Protein AF-A0A2D7VV93-F1 (afdb_monomer)

Secondary structure (DSSP, 8-state):
---SHHHHHHHHHHHHHHS-GGG-EETTEESHHHHHHHHHHHHHHHHH-TT-----PPP-PPPPTTHHHHHHHHHHHHHHHHHHHHHTPPP-SEEEE-BGGGEEEETTEEEETTHHHHHHHTT-GGGEEEEEB----GGG--SSSEEEE-HHHHHHHHHHHHHT---PPPP--HHHHHHHHHHHHSTTTTTTGGGS-HHHHHHHIIIIIHHHHHHHHHHHHHH--SEEEES---SHHHHHHHHHHHHTT-EEEEE-SS---TT-TTTS---S--TT--TTS-SEEE-SSHHHHHHH-

Foldseek 3Di:
DQADLVSLLVVLVCLPVVFVQCVCDDPNARPNLLLSQVSSVLLCCVRPVVDDPDDPDPDDDDDDPVVVVVVVVVLVVLLVVLVVLLVPAAAAQEEEEDEQVQWDDDPNAIDRPPVVVVCVVVVRLQRYAYEYADPDDPVNDDDRHHYDHCPSSLVSQLVVQVVVQDPDDFDDDPSVVVSLVVLCPDPSRVVPSVCDPSNNVRCCCRSPLVSLLVSLLSSCVSRVYLEYEYADQSDSSSLSNQLNCVVVVRQYEYEYPAADDLSNVSQFDPPDADPSGRSSDGPYYHHPDVVSVVGND

Sequence (297 aa):
MIKNREEIKTFILTLESEFPVNDWQLDGFYFWPIIRIRLFFYLIRQVEYKDNISKISPNKESSNNWMDFLIKLKKIISFLYTPIWFARLPKKENLFIAQDAHRVNFKGKRYNRFFDTFIETYGLENKSMYFEMTGVPKHEKERGHLLYDYEKPLKAYLKRARMKSNVGSGFKNKTYRNFLAYLESLPQTKKFAPKYTEKRLSDWYYKTVIPKTDFFTKVLKRIKPKQITILCYYSENIMMLIAAANKLVIKTVEMQHGPQSPLHLCYASWKHLPVDGYQVLPRVYWCWDEQSTQTIR

Structure (mmCIF, N/CA/C/O backbone):
data_AF-A0A2D7VV93-F1
#
_entry.id   AF-A0A2D7VV93-F1
#
loop_
_atom_site.group_PDB
_atom_site.id
_atom_site.type_symbol
_atom_site.label_atom_id
_atom_site.label_alt_id
_atom_site.label_comp_id
_atom_site.label_asym_id
_atom_site.label_entity_id
_atom_site.label_seq_id
_atom_site.pdbx_PDB_ins_code
_atom_site.Cartn_x
_atom_site.Cartn_y
_atom_site.Cartn_z
_atom_site.occupancy
_atom_site.B_iso_or_equiv
_atom_site.auth_seq_id
_atom_site.auth_comp_id
_atom_site.auth_asym_id
_atom_site.auth_atom_id
_atom_site.pdbx_PDB_model_num
ATOM 1 N N . MET A 1 1 ? 11.041 9.225 -26.555 1.00 81.06 1 MET A N 1
ATOM 2 C CA . MET A 1 1 ? 11.056 9.735 -25.163 1.00 81.06 1 MET A CA 1
ATOM 3 C C . MET A 1 1 ? 9.626 9.990 -24.741 1.00 81.06 1 MET A C 1
ATOM 5 O O . MET A 1 1 ? 8.912 10.562 -25.548 1.00 81.06 1 MET A O 1
ATOM 9 N N . ILE A 1 2 ? 9.249 9.583 -23.527 1.00 91.00 2 ILE A N 1
ATOM 10 C CA . ILE A 1 2 ? 7.907 9.794 -22.962 1.00 91.00 2 ILE A CA 1
ATOM 11 C C . ILE A 1 2 ? 7.708 11.282 -22.629 1.00 91.00 2 ILE A C 1
ATOM 13 O O . ILE A 1 2 ? 8.573 11.880 -21.979 1.00 91.00 2 ILE A O 1
ATOM 17 N N . LYS A 1 3 ? 6.598 11.879 -23.075 1.00 92.62 3 LYS A N 1
ATOM 18 C CA . LYS A 1 3 ? 6.343 13.329 -23.002 1.00 92.62 3 LYS A CA 1
ATOM 19 C C . LYS A 1 3 ? 5.171 13.742 -22.115 1.00 92.62 3 LYS A C 1
ATOM 21 O O . LYS A 1 3 ? 5.152 14.880 -21.668 1.00 92.62 3 LYS A O 1
ATOM 26 N N . ASN A 1 4 ? 4.196 12.870 -21.878 1.00 94.62 4 ASN A N 1
ATOM 27 C CA . ASN A 1 4 ? 2.964 13.199 -21.150 1.00 94.62 4 ASN A CA 1
ATOM 28 C C . ASN A 1 4 ? 2.398 11.959 -20.430 1.00 94.62 4 ASN A C 1
ATOM 30 O O . ASN A 1 4 ? 2.932 10.856 -20.560 1.00 94.62 4 ASN A O 1
ATOM 34 N N . ARG A 1 5 ? 1.317 12.132 -19.656 1.00 95.44 5 ARG A N 1
ATOM 35 C CA . ARG A 1 5 ? 0.688 11.035 -18.898 1.00 95.44 5 ARG A CA 1
ATOM 36 C C . ARG A 1 5 ? 0.062 9.943 -19.777 1.00 95.44 5 ARG A C 1
ATOM 38 O O . ARG A 1 5 ? 0.084 8.789 -19.358 1.00 95.44 5 ARG A O 1
ATOM 45 N N . GLU A 1 6 ? -0.436 10.264 -20.971 1.00 96.94 6 GLU A N 1
ATOM 46 C CA . GLU A 1 6 ? -0.977 9.264 -21.914 1.00 96.94 6 GLU A CA 1
ATOM 47 C C . GLU A 1 6 ? 0.127 8.334 -22.433 1.00 96.94 6 GLU A C 1
ATOM 49 O O . GLU A 1 6 ? -0.030 7.112 -22.471 1.00 96.94 6 GLU A O 1
ATOM 54 N N . GLU A 1 7 ? 1.298 8.890 -22.748 1.00 97.31 7 GLU A N 1
ATOM 55 C CA . GLU A 1 7 ? 2.469 8.103 -23.136 1.00 97.31 7 GLU A CA 1
ATOM 56 C C . GLU A 1 7 ? 3.007 7.263 -21.965 1.00 97.31 7 GLU A C 1
ATOM 58 O O . GLU A 1 7 ? 3.416 6.122 -22.176 1.00 97.31 7 GLU A O 1
ATOM 63 N N . ILE A 1 8 ? 2.961 7.771 -20.721 1.00 97.50 8 ILE A N 1
ATOM 64 C CA . ILE A 1 8 ? 3.287 6.974 -19.519 1.00 97.50 8 ILE A CA 1
ATOM 65 C C . ILE A 1 8 ? 2.328 5.790 -19.391 1.00 97.50 8 ILE A C 1
ATOM 67 O O . ILE A 1 8 ? 2.770 4.663 -19.156 1.00 97.50 8 ILE A O 1
ATOM 71 N N . LYS A 1 9 ? 1.022 6.048 -19.529 1.00 97.12 9 LYS A N 1
ATOM 72 C CA . LYS A 1 9 ? -0.017 5.022 -19.466 1.00 97.12 9 LYS A CA 1
ATOM 73 C C . LYS A 1 9 ? 0.227 3.943 -20.508 1.00 97.12 9 LYS A C 1
ATOM 75 O O . LYS A 1 9 ? 0.324 2.774 -20.151 1.00 97.12 9 LYS A O 1
ATOM 80 N N . THR A 1 10 ? 0.370 4.347 -21.766 1.00 97.38 10 THR A N 1
ATOM 81 C CA . THR A 1 10 ? 0.613 3.438 -22.890 1.00 97.38 10 THR A CA 1
ATOM 82 C C . THR A 1 10 ? 1.852 2.591 -22.631 1.00 97.38 10 THR A C 1
ATOM 84 O O . THR A 1 10 ? 1.770 1.371 -22.666 1.00 97.38 10 THR A O 1
ATOM 87 N N . PHE A 1 11 ? 2.965 3.222 -22.246 1.00 97.88 11 PHE A N 1
ATOM 88 C CA . PHE A 1 11 ? 4.212 2.525 -21.948 1.00 97.88 11 PHE A CA 1
ATOM 89 C C . PHE A 1 11 ? 4.063 1.463 -20.848 1.00 97.88 11 PHE A C 1
ATOM 91 O O . PHE A 1 11 ? 4.506 0.332 -21.023 1.00 97.88 11 PHE A O 1
ATOM 98 N N . ILE A 1 12 ? 3.427 1.793 -19.718 1.00 97.56 12 ILE A N 1
ATOM 99 C CA . ILE A 1 12 ? 3.246 0.833 -18.617 1.00 97.56 12 ILE A CA 1
ATOM 100 C C . ILE A 1 12 ? 2.307 -0.308 -19.014 1.00 97.56 12 ILE A C 1
ATOM 102 O O . ILE A 1 12 ? 2.568 -1.450 -18.645 1.00 97.56 12 ILE A O 1
ATOM 106 N N . LEU A 1 13 ? 1.245 -0.027 -19.773 1.00 96.75 13 LEU A N 1
ATOM 107 C CA . LEU A 1 13 ? 0.328 -1.068 -20.237 1.00 96.75 13 LEU A CA 1
ATOM 108 C C . LEU A 1 13 ? 0.981 -1.999 -21.263 1.00 96.75 13 LEU A C 1
ATOM 110 O O . LEU A 1 13 ? 0.731 -3.198 -21.208 1.00 96.75 13 LEU A O 1
ATOM 114 N N . THR A 1 14 ? 1.852 -1.482 -22.133 1.00 97.06 14 THR A N 1
ATOM 115 C CA . THR A 1 14 ? 2.665 -2.305 -23.040 1.00 97.06 14 THR A CA 1
ATOM 116 C C . THR A 1 14 ? 3.572 -3.252 -22.256 1.00 97.06 14 THR A C 1
ATOM 118 O O . THR A 1 14 ? 3.592 -4.448 -22.531 1.00 97.06 14 THR A O 1
ATOM 121 N N . LEU A 1 15 ? 4.252 -2.757 -21.214 1.00 96.81 15 LEU A N 1
ATOM 122 C CA . LEU A 1 15 ? 5.053 -3.612 -20.329 1.00 96.81 15 LEU A CA 1
ATOM 123 C C . LEU A 1 15 ? 4.208 -4.704 -19.656 1.00 96.81 15 LEU A C 1
ATOM 125 O O . LEU A 1 15 ? 4.664 -5.835 -19.528 1.00 96.81 15 LEU A O 1
ATOM 129 N N . GLU A 1 16 ? 2.993 -4.368 -19.215 1.00 95.56 16 GLU A N 1
ATOM 130 C CA . GLU A 1 16 ? 2.083 -5.324 -18.575 1.00 95.56 16 GLU A CA 1
ATOM 131 C C . GLU A 1 16 ? 1.625 -6.431 -19.536 1.00 95.56 16 GLU A C 1
ATOM 133 O O . GLU A 1 16 ? 1.452 -7.565 -19.103 1.00 95.56 16 GLU A O 1
ATOM 138 N N . SER A 1 17 ? 1.465 -6.116 -20.828 1.00 95.88 17 SER A N 1
ATOM 139 C CA . SER A 1 17 ? 1.064 -7.087 -21.854 1.00 95.88 17 SER A CA 1
ATOM 140 C C . SER A 1 17 ? 2.217 -7.924 -22.411 1.00 95.88 17 SER A C 1
ATOM 142 O O . SER A 1 17 ? 2.012 -9.074 -22.784 1.00 95.88 17 SER A O 1
ATOM 144 N N . GLU A 1 18 ? 3.421 -7.355 -22.508 1.00 96.75 18 GLU A N 1
ATOM 145 C CA . GLU A 1 18 ? 4.577 -8.020 -23.129 1.00 96.75 18 GLU A CA 1
ATOM 146 C C . GLU A 1 18 ? 5.329 -8.939 -22.164 1.00 96.75 18 GLU A C 1
ATOM 148 O O . GLU A 1 18 ? 6.029 -9.860 -22.588 1.00 96.75 18 GLU A O 1
ATOM 153 N N . PHE A 1 19 ? 5.201 -8.698 -20.859 1.00 97.50 19 PHE A N 1
ATOM 154 C CA . PHE A 1 19 ? 5.904 -9.456 -19.837 1.00 97.50 19 PHE A CA 1
ATOM 155 C C . PHE A 1 19 ? 4.926 -10.196 -18.918 1.00 97.50 19 PHE A C 1
ATOM 157 O O . PHE A 1 19 ? 3.876 -9.658 -18.574 1.00 97.50 19 PHE A O 1
ATOM 164 N N . PRO A 1 20 ? 5.273 -11.404 -18.437 1.00 97.19 20 PRO A N 1
ATOM 165 C CA . PRO A 1 20 ? 4.406 -12.171 -17.549 1.00 97.19 20 PRO A CA 1
ATOM 166 C C . PRO A 1 20 ? 4.504 -11.633 -16.115 1.00 97.19 20 PRO A C 1
ATOM 168 O O . PRO A 1 20 ? 5.098 -12.241 -15.226 1.00 97.19 20 PRO A O 1
ATOM 171 N N . VAL A 1 21 ? 3.934 -10.451 -15.883 1.00 96.88 21 VAL A N 1
ATOM 172 C CA . VAL A 1 21 ? 4.086 -9.697 -14.628 1.00 96.88 21 VAL A CA 1
ATOM 173 C C . VAL A 1 21 ? 3.569 -10.443 -13.389 1.00 96.88 21 VAL A C 1
ATOM 175 O O . VAL A 1 21 ? 4.030 -10.195 -12.272 1.00 96.88 21 VAL A O 1
ATOM 178 N N . ASN A 1 22 ? 2.644 -11.386 -13.585 1.00 96.25 22 ASN A N 1
ATOM 179 C CA . ASN A 1 22 ? 2.080 -12.225 -12.528 1.00 96.25 22 ASN A CA 1
ATOM 180 C C . ASN A 1 22 ? 2.994 -13.389 -12.120 1.00 96.25 22 ASN A C 1
ATOM 182 O O . ASN A 1 22 ? 2.849 -13.914 -11.022 1.00 96.25 22 ASN A O 1
ATOM 186 N N . ASP A 1 23 ? 4.012 -13.729 -12.907 1.00 96.62 23 ASP A N 1
ATOM 187 C CA . ASP A 1 23 ? 4.997 -14.742 -12.506 1.00 96.62 23 ASP A CA 1
ATOM 188 C C . ASP A 1 23 ? 6.015 -14.180 -11.498 1.00 96.62 23 ASP A C 1
ATOM 190 O O . ASP A 1 23 ? 6.853 -14.897 -10.940 1.00 96.62 23 ASP A O 1
ATOM 194 N N . TRP A 1 24 ? 5.990 -12.866 -11.269 1.00 97.12 24 TRP A N 1
ATOM 195 C CA . TRP A 1 24 ? 6.960 -12.161 -10.442 1.00 97.12 24 TRP A CA 1
ATOM 196 C C . TRP A 1 24 ? 6.494 -12.093 -8.997 1.00 97.12 24 TRP A C 1
ATOM 198 O O . TRP A 1 24 ? 6.067 -11.046 -8.500 1.00 97.12 24 TRP A O 1
ATOM 208 N N . GLN A 1 25 ? 6.605 -13.230 -8.321 1.00 95.62 25 GLN A N 1
ATOM 209 C CA . GLN A 1 25 ? 6.237 -13.368 -6.921 1.00 95.62 25 GLN A CA 1
ATOM 210 C C . GLN A 1 25 ? 7.277 -14.125 -6.096 1.00 95.62 25 GLN A C 1
ATOM 212 O O . GLN A 1 25 ? 8.101 -14.874 -6.622 1.00 95.62 25 GLN A O 1
ATOM 217 N N . LEU A 1 26 ? 7.224 -13.918 -4.781 1.00 95.25 26 LEU A N 1
ATOM 218 C CA . LEU A 1 26 ? 7.995 -14.661 -3.787 1.00 95.25 26 LEU A CA 1
ATOM 219 C C . LEU A 1 26 ? 7.085 -14.992 -2.598 1.00 95.25 26 LEU A C 1
ATOM 221 O O . LEU A 1 26 ? 6.421 -14.101 -2.077 1.00 95.25 26 LEU A O 1
ATOM 225 N N . ASP A 1 27 ? 7.010 -16.270 -2.220 1.00 92.88 27 ASP A N 1
ATOM 226 C CA . ASP A 1 27 ? 6.063 -16.831 -1.235 1.00 92.88 27 ASP A CA 1
ATOM 227 C C . ASP A 1 27 ? 4.613 -16.338 -1.417 1.00 92.88 27 ASP A C 1
ATOM 229 O O . ASP A 1 27 ? 3.922 -15.964 -0.466 1.00 92.88 27 ASP A O 1
ATOM 233 N N . GLY A 1 28 ? 4.160 -16.279 -2.670 1.00 92.75 28 GLY A N 1
ATOM 234 C CA . GLY A 1 28 ? 2.825 -15.804 -3.020 1.00 92.75 28 GLY A CA 1
ATOM 235 C C . GLY A 1 28 ? 2.676 -14.281 -3.084 1.00 92.75 28 GLY A C 1
ATOM 236 O O . GLY A 1 28 ? 1.624 -13.811 -3.488 1.00 92.75 28 GLY A O 1
ATOM 237 N N . PHE A 1 29 ? 3.673 -13.475 -2.700 1.00 95.75 29 PHE A N 1
ATOM 238 C CA . PHE A 1 29 ? 3.595 -12.01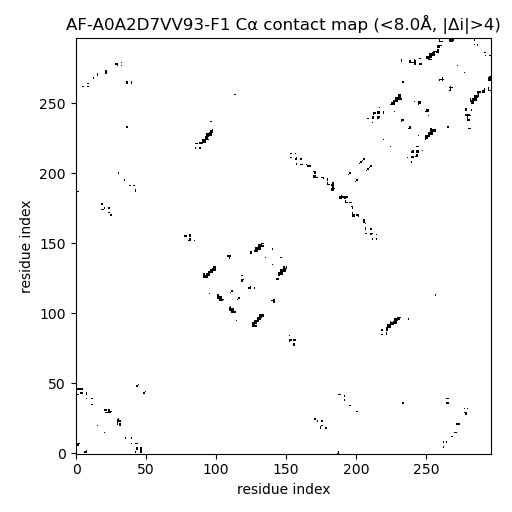0 -2.765 1.00 95.75 29 PHE A CA 1
ATOM 239 C C . PHE A 1 29 ? 3.994 -11.485 -4.151 1.00 95.75 29 PHE A C 1
ATOM 241 O O . PHE A 1 29 ? 5.151 -11.630 -4.547 1.00 95.75 29 PHE A O 1
ATOM 248 N N . TYR A 1 30 ? 3.078 -10.812 -4.857 1.00 97.44 30 TYR A N 1
ATOM 249 C CA . TYR A 1 30 ? 3.349 -10.240 -6.183 1.00 97.44 30 TYR A CA 1
ATOM 250 C C . TYR A 1 30 ? 4.148 -8.933 -6.098 1.00 97.44 30 TYR A C 1
ATOM 252 O O . TYR A 1 30 ? 3.765 -7.985 -5.407 1.00 97.44 30 TYR A O 1
ATOM 260 N N . PHE A 1 31 ? 5.232 -8.831 -6.870 1.00 97.62 31 PHE A N 1
ATOM 261 C CA . PHE A 1 31 ? 6.042 -7.612 -6.943 1.00 97.62 31 PHE A CA 1
ATOM 262 C C . PHE A 1 31 ? 5.472 -6.555 -7.887 1.00 97.62 31 PHE A C 1
ATOM 264 O O . PHE A 1 31 ? 5.673 -5.358 -7.652 1.00 97.62 31 PHE A O 1
ATOM 271 N N . TRP A 1 32 ? 4.763 -6.977 -8.938 1.00 97.62 32 TRP A N 1
ATOM 272 C CA . TRP A 1 32 ? 4.320 -6.083 -10.005 1.00 97.62 32 TRP A CA 1
ATOM 273 C C . TRP A 1 32 ? 3.558 -4.841 -9.526 1.00 97.62 32 TRP A C 1
ATOM 275 O O . TRP A 1 32 ? 3.947 -3.750 -9.938 1.00 97.62 32 TRP A O 1
ATOM 285 N N . PRO A 1 33 ? 2.580 -4.913 -8.603 1.00 97.19 33 PRO A N 1
ATOM 286 C CA . PRO A 1 33 ? 1.816 -3.728 -8.207 1.00 97.19 33 PRO A CA 1
ATOM 287 C C . PRO A 1 33 ? 2.688 -2.603 -7.651 1.00 97.19 33 PRO A C 1
ATOM 289 O O . PRO A 1 33 ? 2.474 -1.423 -7.925 1.00 97.19 33 PRO A O 1
ATOM 292 N N . ILE A 1 34 ? 3.721 -2.983 -6.899 1.00 97.50 34 ILE A N 1
ATOM 293 C CA . ILE A 1 34 ? 4.675 -2.058 -6.294 1.00 97.50 34 ILE A CA 1
ATOM 294 C C . ILE A 1 34 ? 5.597 -1.473 -7.359 1.00 97.50 34 ILE A C 1
ATOM 296 O O . ILE A 1 34 ? 5.859 -0.269 -7.350 1.00 97.50 34 ILE A O 1
ATOM 300 N N . ILE A 1 35 ? 6.089 -2.311 -8.274 1.00 97.94 35 ILE A N 1
ATOM 301 C CA . ILE A 1 35 ? 6.950 -1.877 -9.378 1.00 97.94 35 ILE A CA 1
ATOM 302 C C . ILE A 1 35 ? 6.179 -0.920 -10.288 1.00 97.94 35 ILE A C 1
ATOM 304 O O . ILE A 1 35 ? 6.681 0.166 -10.558 1.00 97.94 35 ILE A O 1
ATOM 308 N N . ARG A 1 36 ? 4.953 -1.273 -10.680 1.00 97.62 36 ARG A N 1
ATOM 309 C CA . ARG A 1 36 ? 4.054 -0.487 -11.531 1.00 97.62 36 ARG A CA 1
ATOM 310 C C . ARG A 1 36 ? 3.797 0.903 -10.962 1.00 97.62 36 ARG A C 1
ATOM 312 O O . ARG A 1 36 ? 4.063 1.896 -11.633 1.00 97.62 36 ARG A O 1
ATOM 319 N N . ILE A 1 37 ? 3.381 0.991 -9.697 1.00 97.69 37 ILE A N 1
ATOM 320 C CA . ILE A 1 37 ? 3.133 2.273 -9.014 1.00 97.69 3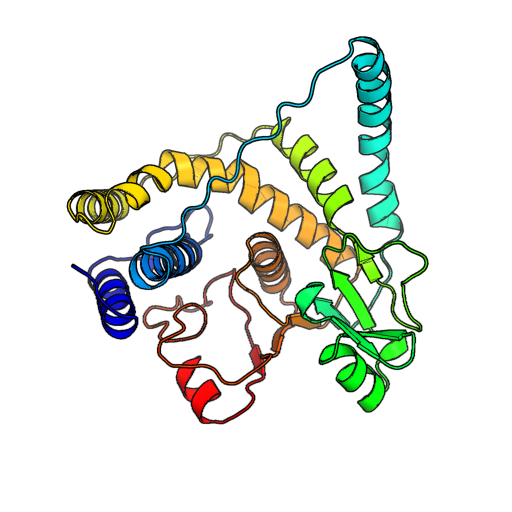7 ILE A CA 1
ATOM 321 C C . ILE A 1 37 ? 4.417 3.109 -8.921 1.00 97.69 37 ILE A C 1
ATOM 323 O O . ILE A 1 37 ? 4.411 4.314 -9.179 1.00 97.69 37 ILE A O 1
ATOM 327 N N . ARG A 1 38 ? 5.549 2.489 -8.566 1.00 97.88 38 ARG A N 1
ATOM 328 C CA . ARG A 1 38 ? 6.824 3.211 -8.449 1.00 97.88 38 ARG A CA 1
ATOM 329 C C . ARG A 1 38 ? 7.353 3.669 -9.805 1.00 97.88 38 ARG A C 1
ATOM 331 O O . ARG A 1 38 ? 7.926 4.754 -9.876 1.00 97.88 38 ARG A O 1
ATOM 338 N N . LEU A 1 39 ? 7.173 2.868 -10.853 1.00 98.06 39 LEU A N 1
ATOM 339 C CA . LEU A 1 39 ? 7.532 3.212 -12.225 1.00 98.06 39 LEU A CA 1
ATOM 340 C C . LEU A 1 39 ? 6.673 4.375 -12.723 1.00 98.06 39 LEU A C 1
ATOM 342 O O . LEU A 1 39 ? 7.216 5.349 -13.233 1.00 98.06 39 LEU A O 1
ATOM 346 N N . PHE A 1 40 ? 5.363 4.327 -12.476 1.00 97.75 40 PHE A N 1
ATOM 347 C CA . PHE A 1 40 ? 4.432 5.405 -12.794 1.00 97.75 40 PHE A CA 1
ATOM 348 C C . PHE A 1 40 ? 4.866 6.744 -12.183 1.00 97.75 40 PHE A C 1
ATOM 350 O O . PHE A 1 40 ? 5.089 7.712 -12.909 1.00 97.75 40 PHE A O 1
ATOM 357 N N . PHE A 1 41 ? 5.091 6.795 -10.865 1.00 96.81 41 PHE A N 1
ATOM 358 C CA . PHE A 1 41 ? 5.556 8.025 -10.215 1.00 96.81 41 PHE A CA 1
ATOM 359 C C . PHE A 1 41 ? 6.964 8.441 -10.642 1.00 96.81 41 PHE A C 1
ATOM 361 O O . PHE A 1 41 ? 7.270 9.632 -10.682 1.00 96.81 41 PHE A O 1
ATOM 368 N N . TYR A 1 42 ? 7.838 7.485 -10.951 1.00 96.88 42 TYR A N 1
ATOM 369 C CA . TYR A 1 42 ? 9.165 7.786 -11.469 1.00 96.88 42 TYR A CA 1
ATOM 370 C C . TYR A 1 42 ? 9.093 8.484 -12.834 1.00 96.88 42 TYR A C 1
ATOM 372 O O . TYR A 1 42 ? 9.792 9.476 -13.033 1.00 96.88 42 TYR A O 1
ATOM 380 N N . LEU A 1 43 ? 8.223 8.020 -13.735 1.00 96.62 43 LEU A N 1
ATOM 381 C CA . LEU A 1 43 ? 8.024 8.621 -15.053 1.00 96.62 43 LEU A CA 1
ATOM 382 C C . LEU A 1 43 ? 7.288 9.963 -14.973 1.00 96.62 43 LEU A C 1
ATOM 384 O O . LEU A 1 43 ? 7.725 10.912 -15.618 1.00 96.62 43 LEU A O 1
ATOM 388 N N . ILE A 1 44 ? 6.259 10.091 -14.121 1.00 95.12 44 ILE A N 1
ATOM 389 C CA . ILE A 1 44 ? 5.607 11.387 -13.855 1.00 95.12 44 ILE A CA 1
ATOM 390 C C . ILE A 1 44 ? 6.651 12.417 -13.454 1.00 95.12 44 ILE A C 1
ATOM 392 O O . ILE A 1 44 ? 6.660 13.523 -13.984 1.00 95.12 44 ILE A O 1
ATOM 396 N N . ARG A 1 45 ? 7.576 12.050 -12.558 1.00 93.69 45 ARG A N 1
ATOM 397 C CA . ARG A 1 45 ? 8.585 13.003 -12.101 1.00 93.69 45 ARG A CA 1
ATOM 398 C C . ARG A 1 45 ? 9.497 13.500 -13.210 1.00 93.69 45 ARG A C 1
ATOM 400 O O . ARG A 1 45 ? 9.926 14.645 -13.160 1.00 93.69 45 ARG A O 1
ATOM 407 N N . GLN A 1 46 ? 9.777 12.661 -14.200 1.00 90.75 46 GLN A N 1
ATOM 408 C CA . GLN A 1 46 ? 10.544 13.074 -15.369 1.00 90.75 46 GLN A CA 1
ATOM 409 C C . GLN A 1 46 ? 9.743 13.937 -16.336 1.00 90.75 46 GLN A C 1
ATOM 411 O O . GLN A 1 46 ? 10.342 14.690 -17.088 1.00 90.75 46 GLN A O 1
ATOM 416 N N . VAL A 1 47 ? 8.423 13.801 -16.379 1.00 90.56 47 VAL A N 1
ATOM 417 C CA . VAL A 1 47 ? 7.581 14.581 -17.288 1.00 90.56 47 VAL A CA 1
ATOM 418 C C . VAL A 1 47 ? 7.228 15.938 -16.678 1.00 90.56 47 VAL A C 1
ATOM 420 O O . VAL A 1 47 ? 7.345 16.949 -17.357 1.00 90.56 47 VAL A O 1
ATOM 423 N N . GLU A 1 48 ? 6.851 15.967 -15.399 1.00 87.81 48 GLU A N 1
ATOM 424 C CA . GLU A 1 48 ? 6.245 17.138 -14.747 1.00 87.81 48 GLU A CA 1
ATOM 425 C C . GLU A 1 48 ? 7.224 17.975 -13.921 1.00 87.81 48 GLU A C 1
ATOM 427 O O . GLU A 1 48 ? 7.014 19.171 -13.760 1.00 87.81 48 GLU A O 1
ATOM 432 N N . TYR A 1 49 ? 8.303 17.379 -13.404 1.00 79.00 49 TYR A N 1
ATOM 433 C CA . TYR A 1 49 ? 9.264 18.078 -12.536 1.00 79.00 49 TYR A CA 1
ATOM 434 C C . TYR A 1 49 ? 10.637 18.251 -13.193 1.00 79.00 49 TYR A C 1
ATOM 436 O O . TYR A 1 49 ? 11.650 18.322 -12.493 1.00 79.00 49 TYR A O 1
ATOM 444 N N . LYS A 1 50 ? 10.676 18.317 -14.533 1.00 64.38 50 LYS A N 1
ATOM 445 C CA . LYS A 1 50 ? 11.908 18.423 -15.335 1.00 64.38 50 LYS A CA 1
ATOM 446 C C . LYS A 1 50 ? 12.816 19.598 -14.931 1.00 64.38 50 LYS A C 1
ATOM 448 O O . LYS A 1 50 ? 14.021 19.468 -15.113 1.00 64.38 50 LYS A O 1
ATOM 453 N N . ASP A 1 51 ? 12.279 20.624 -14.257 1.00 51.09 51 ASP A N 1
ATOM 454 C CA . ASP A 1 51 ? 12.999 21.865 -13.929 1.00 51.09 51 ASP A CA 1
ATOM 455 C C . ASP A 1 51 ? 13.068 22.252 -12.434 1.00 51.09 51 ASP A C 1
ATOM 457 O O . ASP A 1 51 ? 13.419 23.382 -12.117 1.00 51.09 51 ASP A O 1
ATOM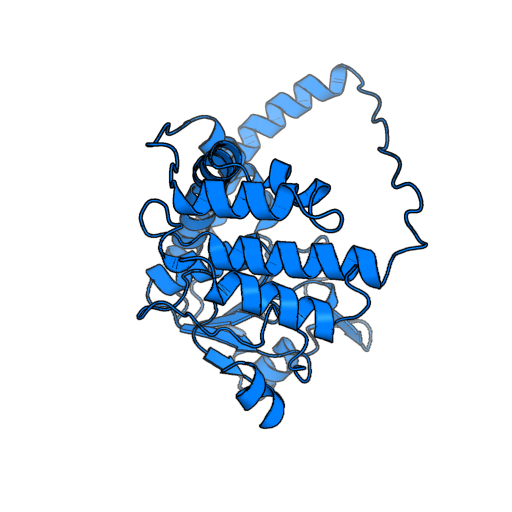 461 N N . ASN A 1 52 ? 12.788 21.358 -11.474 1.00 48.44 52 ASN A N 1
ATOM 462 C CA . ASN A 1 52 ? 12.894 21.714 -10.042 1.00 48.44 52 ASN A CA 1
ATOM 463 C C . ASN A 1 52 ? 13.465 20.598 -9.154 1.00 48.44 52 ASN A C 1
ATOM 465 O O . ASN A 1 52 ? 12.863 20.171 -8.168 1.00 48.44 52 ASN A O 1
ATOM 469 N N . ILE A 1 53 ? 14.685 20.148 -9.458 1.00 49.00 53 ILE A N 1
ATOM 470 C CA . ILE A 1 53 ? 15.522 19.476 -8.452 1.00 49.00 53 ILE A CA 1
ATOM 471 C C . ILE A 1 53 ? 16.339 20.557 -7.734 1.00 49.00 53 ILE A C 1
ATOM 473 O O . ILE A 1 53 ? 17.552 20.671 -7.908 1.00 49.00 53 ILE A O 1
ATOM 477 N N . SER A 1 54 ? 15.669 21.380 -6.924 1.00 41.28 54 SER A N 1
ATOM 478 C CA . SER A 1 54 ? 16.370 22.141 -5.895 1.00 41.28 54 SER A CA 1
ATOM 479 C C . SER A 1 54 ? 16.910 21.154 -4.853 1.00 41.28 54 SER A C 1
ATOM 481 O O . SER A 1 54 ? 16.269 20.177 -4.459 1.00 41.28 54 SER A O 1
ATOM 483 N N . LYS A 1 55 ? 18.176 21.359 -4.497 1.00 42.66 55 LYS A N 1
ATOM 484 C CA . LYS A 1 55 ? 18.983 20.496 -3.634 1.00 42.66 55 LYS A CA 1
ATOM 485 C C . LYS A 1 55 ? 18.293 20.296 -2.282 1.00 42.66 55 LYS A C 1
ATOM 487 O O . LYS A 1 55 ? 18.291 21.199 -1.452 1.00 42.66 55 LYS A O 1
ATOM 492 N N . ILE A 1 56 ? 17.802 19.089 -2.008 1.00 35.53 56 ILE A N 1
ATOM 493 C CA . ILE A 1 56 ? 17.656 18.643 -0.620 1.00 35.53 56 ILE A CA 1
ATOM 494 C C . ILE A 1 56 ? 19.069 18.301 -0.147 1.00 35.53 56 ILE A C 1
ATOM 496 O O . ILE A 1 56 ? 19.585 17.214 -0.411 1.00 35.53 56 ILE A O 1
ATOM 500 N N . SER A 1 57 ? 19.725 19.274 0.481 1.00 31.33 57 SER A N 1
ATOM 501 C CA . SER A 1 57 ? 20.989 19.062 1.180 1.00 31.33 57 SER A CA 1
ATOM 502 C C . SER A 1 57 ? 20.763 18.095 2.347 1.00 31.33 57 SER A C 1
ATOM 504 O O . SER A 1 57 ? 19.817 18.282 3.114 1.00 31.33 57 SER A O 1
ATOM 506 N N . PRO A 1 58 ? 21.607 17.069 2.532 1.00 34.66 58 PRO A N 1
ATOM 507 C CA . PRO A 1 58 ? 21.598 16.314 3.771 1.00 34.66 58 PRO A CA 1
ATOM 508 C C . PRO A 1 58 ? 22.113 17.225 4.892 1.00 34.66 58 PRO A C 1
ATOM 510 O O . PRO A 1 58 ? 23.247 17.703 4.832 1.00 34.66 58 PRO A O 1
ATOM 513 N N . ASN A 1 59 ? 21.290 17.465 5.914 1.00 29.47 59 ASN A N 1
ATOM 514 C CA . ASN A 1 59 ? 21.773 18.038 7.167 1.00 29.47 59 ASN A CA 1
ATOM 515 C C . ASN A 1 59 ? 22.867 17.118 7.724 1.00 29.47 59 ASN A C 1
ATOM 517 O O . ASN A 1 59 ? 22.625 15.938 7.983 1.00 29.47 59 ASN A O 1
ATOM 521 N N . LYS A 1 60 ? 24.076 17.658 7.896 1.00 35.41 60 LYS A N 1
ATOM 522 C CA . LYS A 1 60 ? 25.110 17.032 8.720 1.00 35.41 60 LYS A CA 1
ATOM 523 C C . LYS A 1 60 ? 24.723 17.259 10.177 1.00 35.41 60 LYS A C 1
ATOM 525 O O . LYS A 1 60 ? 24.817 18.378 10.668 1.00 35.41 60 LYS A O 1
ATOM 530 N N . GLU A 1 61 ? 24.284 16.209 10.857 1.00 34.81 61 GLU A N 1
ATOM 531 C CA . GLU A 1 61 ? 24.204 16.218 12.317 1.00 34.81 61 GLU A CA 1
ATOM 532 C C . GLU A 1 61 ? 25.614 16.021 12.893 1.00 34.81 61 GLU A C 1
ATOM 534 O O . GLU A 1 61 ? 26.304 15.056 12.560 1.00 34.81 61 GLU A O 1
ATOM 539 N N . SER A 1 62 ? 26.054 16.952 13.742 1.00 39.62 62 SER A N 1
ATOM 540 C CA . SER A 1 62 ? 27.282 16.830 14.529 1.00 39.62 62 SER A CA 1
ATOM 541 C C . SER A 1 62 ? 27.040 15.906 15.724 1.00 39.62 62 SER A C 1
ATOM 543 O O . SER A 1 62 ? 26.176 16.180 16.560 1.00 39.62 62 SER A O 1
ATOM 545 N N . SER A 1 63 ? 27.802 14.819 15.831 1.00 38.78 63 SER A N 1
ATOM 546 C CA . SER A 1 63 ? 27.718 13.880 16.950 1.00 38.78 63 SER A CA 1
ATOM 547 C C . SER A 1 63 ? 28.561 14.356 18.137 1.00 38.78 63 SER A C 1
ATOM 549 O O . SER A 1 63 ? 29.786 14.390 18.047 1.00 38.78 63 SER A O 1
ATOM 551 N N . ASN A 1 64 ? 27.917 14.651 19.270 1.00 44.12 64 ASN A N 1
ATOM 552 C CA . ASN A 1 64 ? 28.592 14.804 20.560 1.00 44.12 64 ASN A CA 1
ATOM 553 C C . ASN A 1 64 ? 28.577 13.461 21.317 1.00 44.12 64 ASN A C 1
ATOM 555 O O . ASN A 1 64 ? 27.512 12.897 21.577 1.00 44.12 64 ASN A O 1
ATOM 559 N N . ASN A 1 65 ? 29.755 12.974 21.718 1.00 51.50 65 ASN A N 1
ATOM 560 C CA . ASN A 1 65 ? 29.998 11.625 22.263 1.00 51.50 65 ASN A CA 1
ATOM 561 C C . ASN A 1 65 ? 29.275 11.279 23.588 1.00 51.50 65 ASN A C 1
ATOM 563 O O . ASN A 1 65 ? 29.246 10.113 23.977 1.00 51.50 65 ASN A O 1
ATOM 567 N N . TRP A 1 66 ? 28.630 12.234 24.267 1.00 46.22 66 TRP A N 1
ATOM 568 C CA . TRP A 1 66 ? 27.839 11.971 25.484 1.00 46.22 66 TRP A CA 1
ATOM 569 C C . TRP A 1 66 ? 26.396 11.506 25.198 1.00 46.22 66 TRP A C 1
ATOM 571 O O . TRP A 1 66 ? 25.783 10.813 26.014 1.00 46.22 66 TRP A O 1
ATOM 581 N N . MET A 1 67 ? 25.853 11.817 24.012 1.00 46.53 67 MET A N 1
ATOM 582 C CA . MET A 1 67 ? 24.510 11.383 23.610 1.00 46.53 67 MET A CA 1
ATOM 583 C C . MET A 1 67 ? 24.444 9.886 23.286 1.00 46.53 67 MET A C 1
ATOM 585 O O . MET A 1 67 ? 23.377 9.283 23.406 1.00 46.53 67 MET A O 1
ATOM 589 N N . ASP A 1 68 ? 25.568 9.250 22.952 1.00 52.97 68 ASP A N 1
ATOM 590 C CA . ASP A 1 68 ? 25.611 7.844 22.541 1.00 52.97 68 ASP A CA 1
ATOM 591 C C . ASP A 1 68 ? 25.308 6.858 23.683 1.00 52.97 68 ASP A C 1
ATOM 593 O O . ASP A 1 68 ? 24.715 5.795 23.462 1.00 52.97 68 ASP A O 1
ATOM 597 N N . PHE A 1 69 ? 25.616 7.232 24.929 1.00 52.53 69 PHE A N 1
ATOM 598 C CA . PHE A 1 69 ? 25.261 6.456 26.120 1.00 52.53 69 PHE A CA 1
ATOM 599 C C . PHE A 1 69 ? 23.752 6.533 26.426 1.00 52.53 69 PHE A C 1
ATOM 601 O O . PHE A 1 69 ? 23.093 5.505 26.615 1.00 52.53 69 PHE A O 1
ATOM 608 N N . LEU A 1 70 ? 23.153 7.728 26.340 1.00 53.09 70 LEU A N 1
ATOM 609 C CA . LEU A 1 70 ? 21.702 7.929 26.479 1.00 53.09 70 LEU A CA 1
ATOM 610 C C . LEU A 1 70 ? 20.909 7.282 25.329 1.00 53.09 70 LEU A C 1
ATOM 612 O O . LEU A 1 70 ? 19.810 6.760 25.535 1.00 53.09 70 LEU A O 1
ATOM 616 N N . ILE A 1 71 ? 21.473 7.251 24.118 1.00 56.38 71 ILE A N 1
ATOM 617 C CA . ILE A 1 71 ? 20.919 6.532 22.963 1.00 56.38 71 ILE A CA 1
ATOM 618 C C . ILE A 1 71 ? 20.925 5.015 23.210 1.00 56.38 71 ILE A C 1
ATOM 620 O O . ILE A 1 71 ? 19.959 4.340 22.843 1.00 56.38 71 ILE A O 1
ATOM 624 N N . LYS A 1 72 ? 21.957 4.453 23.857 1.00 52.94 72 LYS A N 1
ATOM 625 C CA . LYS A 1 72 ? 21.991 3.029 24.248 1.00 52.94 72 LYS A CA 1
ATOM 626 C C . LYS A 1 72 ? 20.930 2.687 25.305 1.00 52.94 72 LYS A C 1
ATOM 628 O O . LYS A 1 72 ? 20.247 1.676 25.142 1.00 52.94 72 LYS A O 1
ATOM 633 N N . LEU A 1 73 ? 20.687 3.554 26.290 1.00 56.12 73 LEU A N 1
ATOM 634 C CA . LEU A 1 73 ? 19.619 3.358 27.285 1.00 56.12 73 LEU A CA 1
ATOM 635 C C . LEU A 1 73 ? 18.209 3.455 26.660 1.00 56.12 73 LEU A C 1
ATOM 637 O O . LEU A 1 73 ? 17.350 2.598 26.883 1.00 56.12 73 LEU A O 1
ATOM 641 N N . LYS A 1 74 ? 17.987 4.438 25.771 1.00 56.22 74 LYS A N 1
ATOM 642 C CA . LYS A 1 74 ? 16.742 4.577 24.986 1.00 56.22 74 LYS A CA 1
ATOM 643 C C . LYS A 1 74 ? 16.487 3.380 24.062 1.00 56.22 74 LYS A C 1
ATOM 645 O O . LYS A 1 74 ? 15.328 3.042 23.810 1.00 56.22 74 LYS A O 1
ATOM 650 N N . LYS A 1 75 ? 17.539 2.705 23.573 1.00 57.66 75 LYS A N 1
ATOM 651 C CA . LYS A 1 75 ? 17.397 1.471 22.781 1.00 57.66 75 LYS A CA 1
ATOM 652 C C . LYS A 1 75 ? 16.734 0.362 23.603 1.00 57.66 75 LYS A C 1
ATOM 654 O O . LYS A 1 75 ? 15.818 -0.256 23.071 1.00 57.66 75 LYS A O 1
ATOM 659 N N . ILE A 1 76 ? 17.112 0.156 24.868 1.00 59.56 76 ILE A N 1
ATOM 660 C CA . ILE A 1 76 ? 16.525 -0.880 25.744 1.00 59.56 76 ILE A CA 1
ATOM 661 C C . ILE A 1 76 ? 15.048 -0.578 26.038 1.00 59.56 76 ILE A C 1
ATOM 663 O O . ILE A 1 76 ? 14.192 -1.440 25.857 1.00 59.56 76 ILE A O 1
ATOM 667 N N . ILE A 1 77 ? 14.718 0.675 26.359 1.00 61.34 77 ILE A N 1
ATOM 668 C CA . ILE A 1 77 ? 13.328 1.105 26.607 1.00 61.34 77 ILE A CA 1
ATOM 669 C C . ILE A 1 77 ? 12.446 0.903 25.359 1.00 61.34 77 ILE A C 1
ATOM 671 O O . ILE A 1 77 ? 11.282 0.506 25.462 1.00 61.34 77 ILE A O 1
ATOM 675 N N . SER A 1 78 ? 13.002 1.089 24.155 1.00 60.56 78 SER A N 1
ATOM 676 C CA . SER A 1 78 ? 12.267 0.846 22.905 1.00 60.56 78 SER A CA 1
ATOM 677 C C . SER A 1 78 ? 11.859 -0.625 22.696 1.00 60.56 78 SER A C 1
ATOM 679 O O . SER A 1 78 ? 10.853 -0.883 22.029 1.00 60.56 78 SER A O 1
ATOM 681 N N . PHE A 1 79 ? 12.571 -1.588 23.307 1.00 64.56 79 PHE A N 1
ATOM 682 C CA . PHE A 1 79 ? 12.213 -3.013 23.241 1.00 64.56 79 PHE A CA 1
ATOM 683 C C . PHE A 1 79 ? 10.940 -3.344 24.024 1.00 64.56 79 PHE A C 1
ATOM 685 O O . PHE A 1 79 ? 10.172 -4.200 23.582 1.00 64.56 79 PHE A O 1
ATOM 692 N N . LEU A 1 80 ? 10.685 -2.649 25.136 1.00 73.50 80 LEU A N 1
ATOM 693 C CA . LEU A 1 80 ? 9.471 -2.816 25.944 1.00 73.50 80 LEU A CA 1
ATOM 694 C C . LEU A 1 80 ? 8.299 -1.978 25.417 1.00 73.50 80 LEU A C 1
ATOM 696 O O . LEU A 1 80 ? 7.141 -2.352 25.592 1.00 73.50 80 LEU A O 1
ATOM 700 N N . TYR A 1 81 ? 8.586 -0.889 24.699 1.00 79.75 81 TYR A N 1
ATOM 701 C CA . TYR A 1 81 ? 7.559 0.001 24.155 1.00 79.75 81 TYR A CA 1
ATOM 702 C C . TYR A 1 81 ? 6.568 -0.716 23.228 1.00 79.75 81 TYR A C 1
ATOM 704 O O . TYR A 1 81 ? 5.360 -0.543 23.365 1.00 79.75 81 TYR A O 1
ATOM 712 N N . THR A 1 82 ? 7.060 -1.535 22.293 1.00 84.94 82 THR A N 1
ATOM 713 C CA . THR A 1 82 ? 6.197 -2.149 21.267 1.00 84.94 82 THR A CA 1
ATOM 714 C C . THR A 1 82 ? 5.213 -3.173 21.857 1.00 84.94 82 THR A C 1
ATOM 716 O O . THR A 1 82 ? 4.025 -3.076 21.551 1.00 84.94 82 THR A O 1
ATOM 719 N N . PRO A 1 83 ? 5.630 -4.116 22.731 1.00 87.19 83 PRO A N 1
ATOM 720 C CA . PRO A 1 83 ? 4.696 -4.998 23.437 1.00 87.19 83 PRO A CA 1
ATOM 721 C C . PRO A 1 83 ? 3.655 -4.251 24.282 1.00 87.19 83 PRO A C 1
ATOM 723 O O . PRO A 1 83 ? 2.470 -4.575 24.203 1.00 87.19 83 PRO A O 1
ATOM 726 N N . ILE A 1 84 ? 4.071 -3.227 25.040 1.00 88.25 84 ILE A N 1
ATOM 727 C CA . ILE A 1 84 ? 3.156 -2.409 25.854 1.00 88.25 84 ILE A CA 1
ATOM 728 C C . ILE A 1 84 ? 2.146 -1.686 24.957 1.00 88.25 84 ILE A C 1
ATOM 730 O O . ILE A 1 84 ? 0.957 -1.639 25.264 1.00 88.25 84 ILE A O 1
ATOM 734 N N . TRP A 1 85 ? 2.602 -1.144 23.826 1.00 91.06 85 TRP A N 1
ATOM 735 C CA . TRP A 1 85 ? 1.732 -0.487 22.857 1.00 91.06 85 TRP A CA 1
ATOM 736 C C . TRP A 1 85 ? 0.712 -1.462 22.254 1.00 91.06 85 TRP A C 1
ATOM 738 O O . TRP A 1 85 ? -0.474 -1.148 22.238 1.00 91.06 85 TRP A O 1
ATOM 748 N N . PHE A 1 86 ? 1.131 -2.673 21.863 1.00 92.25 86 PHE A N 1
ATOM 749 C CA . PHE A 1 86 ? 0.214 -3.715 21.382 1.00 92.25 86 PHE A CA 1
ATOM 750 C C . PHE A 1 86 ? -0.859 -4.086 22.412 1.00 92.25 86 PHE A C 1
ATOM 752 O O . PHE A 1 86 ? -2.005 -4.326 22.036 1.00 92.25 86 PHE A O 1
ATOM 759 N N . ALA A 1 87 ? -0.502 -4.146 23.697 1.00 91.06 87 ALA A N 1
ATOM 760 C CA . ALA A 1 87 ? -1.443 -4.462 24.772 1.00 91.06 87 ALA A CA 1
ATOM 761 C C . ALA A 1 87 ? -2.498 -3.362 24.996 1.00 91.06 87 ALA A C 1
ATOM 763 O O . ALA A 1 87 ? -3.567 -3.650 25.521 1.00 91.06 87 ALA A O 1
ATOM 764 N N . ARG A 1 88 ? -2.216 -2.122 24.575 1.00 90.56 88 ARG A N 1
ATOM 765 C CA . ARG A 1 88 ? -3.109 -0.956 24.702 1.00 90.56 88 ARG A CA 1
ATOM 766 C C . ARG A 1 88 ? -3.987 -0.709 23.472 1.00 90.56 88 ARG A C 1
ATOM 768 O O .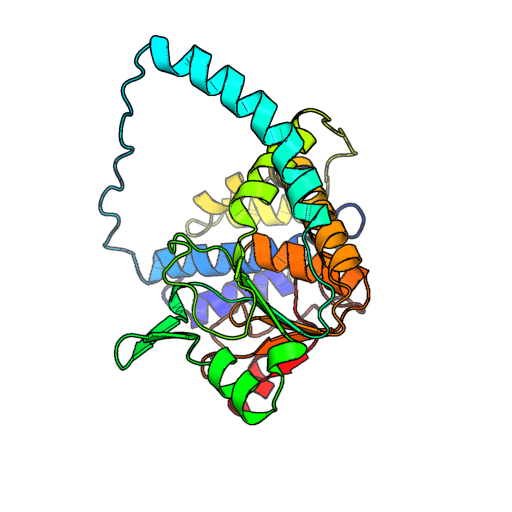 ARG A 1 88 ? -4.725 0.278 23.448 1.00 90.56 88 ARG A O 1
ATOM 775 N N . LEU A 1 89 ? -3.889 -1.550 22.441 1.00 92.31 89 LEU A N 1
ATOM 776 C CA . LEU A 1 89 ? -4.754 -1.444 21.269 1.00 92.31 89 LEU A CA 1
ATOM 777 C C . LEU A 1 89 ? -6.189 -1.861 21.639 1.00 92.31 89 LEU A C 1
ATOM 779 O O . LEU A 1 89 ? -6.379 -2.957 22.171 1.00 92.31 89 LEU A O 1
ATOM 783 N N . PRO A 1 90 ? -7.194 -1.016 21.364 1.00 92.19 90 PRO A N 1
ATOM 784 C CA . PRO A 1 90 ? -8.578 -1.282 21.707 1.00 92.19 90 PRO A CA 1
ATOM 785 C C . PRO A 1 90 ? -9.205 -2.178 20.643 1.00 92.19 90 PRO A C 1
ATOM 787 O O . PRO A 1 90 ? -8.749 -2.212 19.500 1.00 92.19 90 PRO A O 1
ATOM 790 N N . LYS A 1 91 ? -10.303 -2.848 20.992 1.00 95.12 91 LYS A N 1
ATOM 791 C CA . LYS A 1 91 ? -11.153 -3.493 19.988 1.00 95.12 91 LYS A CA 1
ATOM 792 C C . LYS A 1 91 ? -12.049 -2.446 19.334 1.00 95.12 91 LYS A C 1
ATOM 794 O O . LYS A 1 91 ? -12.724 -1.706 20.050 1.00 95.12 91 LYS A O 1
ATOM 799 N N . LYS A 1 92 ? -12.056 -2.381 18.003 1.00 95.00 92 LYS A N 1
ATOM 800 C CA . LYS A 1 92 ? -12.872 -1.436 17.224 1.00 95.00 92 LYS A CA 1
ATOM 801 C C . LYS A 1 92 ? -13.331 -2.095 15.936 1.00 95.00 92 LYS A C 1
ATOM 803 O O . LYS A 1 92 ? -12.558 -2.816 15.318 1.00 95.00 92 LYS A O 1
ATOM 808 N N . GLU A 1 93 ? -14.576 -1.847 15.542 1.00 96.44 93 GLU A N 1
ATOM 809 C CA . GLU A 1 93 ? -15.166 -2.444 14.339 1.00 96.44 93 GLU A CA 1
ATOM 810 C C . GLU A 1 93 ? -14.639 -1.782 13.063 1.00 96.44 93 GLU A C 1
ATOM 812 O O . GLU A 1 93 ? -14.400 -2.479 12.075 1.00 96.44 93 GLU A O 1
ATOM 817 N N . ASN A 1 94 ? -14.412 -0.465 13.111 1.00 95.94 94 ASN A N 1
ATOM 818 C CA . ASN A 1 94 ? -13.953 0.331 11.976 1.00 95.94 94 ASN A CA 1
ATOM 819 C C . ASN A 1 94 ? -12.573 0.937 12.247 1.00 95.94 94 ASN A C 1
ATOM 821 O O . ASN A 1 94 ? -12.355 1.609 13.261 1.00 95.94 94 ASN A O 1
ATOM 825 N N . LEU A 1 95 ? -11.653 0.726 11.309 1.00 96.12 95 LEU A N 1
ATOM 826 C CA . LEU A 1 95 ? -10.314 1.301 11.332 1.00 96.12 95 LEU A CA 1
ATOM 827 C C . LEU A 1 95 ? -10.150 2.294 10.177 1.00 96.12 95 LEU A C 1
ATOM 829 O O . LEU A 1 95 ? -10.147 1.897 9.015 1.00 96.12 95 LEU A O 1
ATOM 833 N N . PHE A 1 96 ? -9.981 3.574 10.493 1.00 95.06 96 PHE A N 1
ATOM 834 C CA . PHE A 1 96 ? -9.822 4.639 9.505 1.00 95.06 96 PHE A CA 1
ATOM 835 C C . PHE A 1 96 ? -8.346 5.002 9.320 1.00 95.06 96 PHE A C 1
ATOM 837 O O . PHE A 1 96 ? -7.651 5.341 10.281 1.00 95.06 96 PHE A O 1
ATOM 844 N N . ILE A 1 97 ? -7.867 4.918 8.077 1.00 94.12 97 ILE A N 1
ATOM 845 C CA . ILE A 1 97 ? -6.470 5.137 7.689 1.00 94.12 97 ILE A CA 1
ATOM 846 C C . ILE A 1 97 ? -6.368 6.380 6.817 1.00 94.12 97 ILE A C 1
ATOM 848 O O . ILE A 1 97 ? -6.794 6.400 5.659 1.00 94.12 97 ILE A O 1
ATOM 852 N N . ALA A 1 98 ? -5.755 7.418 7.366 1.00 88.50 98 ALA A N 1
ATOM 853 C CA . ALA A 1 98 ? -5.545 8.676 6.676 1.00 88.50 98 ALA A CA 1
ATOM 854 C C . ALA A 1 98 ? -4.130 9.214 6.905 1.00 88.50 98 ALA A C 1
ATOM 856 O O . ALA A 1 98 ? -3.293 8.601 7.572 1.00 88.50 98 ALA A O 1
ATOM 857 N N . GLN A 1 99 ? -3.865 10.359 6.289 1.00 83.81 99 GLN A N 1
ATOM 858 C CA . GLN A 1 99 ? -2.648 11.131 6.465 1.00 83.81 99 GLN A CA 1
ATOM 859 C C . GLN A 1 99 ? -3.026 12.529 6.938 1.00 83.81 99 GLN A C 1
ATOM 861 O O . GLN A 1 99 ? -4.155 12.978 6.734 1.00 83.81 99 GLN A O 1
ATOM 866 N N . ASP A 1 100 ? -2.055 13.235 7.506 1.00 81.88 100 ASP A N 1
ATOM 867 C CA . ASP A 1 100 ? -2.259 14.594 8.000 1.00 81.88 100 ASP A CA 1
ATOM 868 C C . ASP A 1 100 ? -2.716 15.574 6.903 1.00 81.88 100 ASP A C 1
ATOM 870 O O . ASP A 1 100 ? -3.497 16.476 7.172 1.00 81.88 100 ASP A O 1
ATOM 874 N N . ALA A 1 101 ? -2.347 15.330 5.639 1.00 85.19 101 ALA A N 1
ATOM 875 C CA . ALA A 1 101 ? -2.812 16.105 4.482 1.00 85.19 101 ALA A CA 1
ATOM 876 C C . ALA A 1 101 ? -4.338 16.044 4.246 1.00 85.19 101 ALA A C 1
ATOM 878 O O . ALA A 1 101 ? -4.885 16.832 3.477 1.00 85.19 101 ALA A O 1
ATOM 879 N N . HIS A 1 102 ? -5.039 15.100 4.878 1.00 87.88 102 HIS A N 1
ATOM 880 C CA . HIS A 1 102 ? -6.501 15.010 4.841 1.00 87.88 102 HIS A CA 1
ATOM 881 C C . HIS A 1 102 ? -7.161 15.756 6.004 1.00 87.88 102 HIS A C 1
ATOM 883 O O . HIS A 1 102 ? -8.391 15.791 6.090 1.00 87.88 102 HIS A O 1
ATOM 889 N N . ARG A 1 103 ? -6.360 16.328 6.908 1.00 86.88 103 ARG A N 1
ATOM 890 C CA . ARG A 1 103 ? -6.839 17.101 8.044 1.00 86.88 103 ARG A CA 1
ATOM 891 C C . ARG A 1 103 ? -6.875 18.590 7.718 1.00 86.88 103 ARG A C 1
ATOM 893 O O . ARG A 1 103 ? -6.036 19.099 6.982 1.00 86.88 103 ARG A O 1
ATOM 900 N N . VAL A 1 104 ? -7.859 19.283 8.274 1.00 87.56 104 VAL A N 1
ATOM 901 C CA . VAL A 1 104 ? -8.053 20.728 8.145 1.00 87.56 104 VAL A CA 1
ATOM 902 C C . VAL A 1 104 ? -8.354 21.332 9.509 1.00 87.56 104 VAL A C 1
ATOM 904 O O . VAL A 1 104 ? -8.991 20.696 10.350 1.00 87.56 104 VAL A O 1
ATOM 907 N N . ASN A 1 105 ? -7.909 22.570 9.715 1.00 85.81 105 ASN A N 1
ATOM 908 C CA . ASN A 1 105 ? -8.282 23.349 10.886 1.00 85.81 105 ASN A CA 1
ATOM 909 C C . ASN A 1 105 ? -9.539 24.161 10.566 1.00 85.81 105 ASN A C 1
ATOM 911 O O . ASN A 1 105 ? -9.545 24.955 9.628 1.00 85.81 105 ASN A O 1
ATOM 915 N N . PHE A 1 106 ? -10.596 23.983 11.348 1.00 82.50 106 PHE A N 1
ATOM 916 C CA . PHE A 1 106 ? -11.853 24.700 11.208 1.00 82.50 106 PHE A CA 1
ATOM 917 C C . PHE A 1 106 ? -12.403 25.069 12.587 1.00 82.50 106 PHE A C 1
ATOM 919 O O . PHE A 1 106 ? -12.594 24.203 13.433 1.00 82.50 106 PHE A O 1
ATOM 926 N N . LYS A 1 107 ? -12.651 26.364 12.830 1.00 84.00 107 LYS A N 1
ATOM 927 C CA . LYS A 1 107 ? -13.161 26.894 14.114 1.00 84.00 107 LYS A CA 1
ATOM 928 C C . LYS A 1 107 ? -12.349 26.435 15.342 1.00 84.00 107 LYS A C 1
ATOM 930 O O . LYS A 1 107 ? -12.910 25.961 16.327 1.00 84.00 107 LYS A O 1
ATOM 935 N N . GLY A 1 108 ? -11.021 26.565 15.264 1.00 79.44 108 GLY A N 1
ATOM 936 C CA . GLY A 1 108 ? -10.101 26.211 16.357 1.00 79.44 108 GLY A CA 1
ATOM 937 C C . GLY A 1 108 ? -9.931 24.707 16.579 1.00 79.44 108 GLY A C 1
ATOM 938 O O . GLY A 1 108 ? -9.386 24.306 17.602 1.00 79.44 108 GLY A O 1
ATOM 939 N N . LYS A 1 109 ? -10.410 23.895 15.634 1.00 76.94 109 LYS A N 1
ATOM 940 C CA . LYS A 1 109 ? -10.473 22.447 15.749 1.00 76.94 109 LYS A CA 1
ATOM 941 C C . LYS A 1 109 ? -9.901 21.733 14.523 1.00 76.94 109 LYS A C 1
ATOM 943 O O . LYS A 1 109 ? -10.012 22.261 13.419 1.00 76.94 109 LYS A O 1
ATOM 948 N N . ARG A 1 110 ? -9.263 20.574 14.699 1.00 80.88 110 ARG A N 1
ATOM 949 C CA . ARG A 1 110 ? -8.547 19.808 13.659 1.00 80.88 110 ARG A CA 1
ATOM 950 C C . ARG A 1 110 ? -9.273 18.516 13.262 1.00 80.88 110 ARG A C 1
ATOM 952 O O . ARG A 1 110 ? -9.148 17.489 13.929 1.00 80.88 110 ARG A O 1
ATOM 959 N N . TYR A 1 111 ? -9.879 18.522 12.078 1.00 83.50 111 TYR A N 1
ATOM 960 C CA . TYR A 1 111 ? -10.716 17.426 11.578 1.00 83.50 111 TYR A CA 1
ATOM 961 C C . TYR A 1 111 ? -10.131 16.750 10.352 1.00 83.50 111 TYR A C 1
ATOM 963 O O . TYR A 1 111 ? -9.556 17.413 9.496 1.00 83.50 111 TYR A O 1
ATOM 971 N N . ASN A 1 112 ? -10.346 15.448 10.206 1.00 89.19 112 ASN A N 1
ATOM 972 C CA . ASN A 1 112 ? -10.263 14.770 8.923 1.00 89.19 112 ASN A CA 1
ATOM 973 C C . ASN A 1 112 ? -11.526 15.080 8.106 1.00 89.19 112 ASN A C 1
ATOM 975 O O . ASN A 1 112 ? -12.600 14.555 8.393 1.00 89.19 112 ASN A O 1
ATOM 979 N N . ARG A 1 113 ? -11.383 15.896 7.054 1.00 88.56 113 ARG A N 1
ATOM 980 C CA . ARG A 1 113 ? -12.509 16.424 6.256 1.00 88.56 113 ARG A CA 1
ATOM 981 C C . ARG A 1 113 ? -13.348 15.373 5.523 1.00 88.56 113 ARG A C 1
ATOM 983 O O . ARG A 1 113 ? -14.346 15.724 4.910 1.00 88.56 113 ARG A O 1
ATOM 990 N N . PHE A 1 114 ? -12.911 14.117 5.524 1.00 91.44 114 PHE A N 1
ATOM 991 C CA . PHE A 1 114 ? -13.619 13.020 4.880 1.00 91.44 114 PHE A CA 1
ATOM 992 C C . PHE A 1 114 ? -14.204 12.059 5.916 1.00 91.44 114 PHE A C 1
ATOM 994 O O . PHE A 1 114 ? -15.391 11.748 5.891 1.00 91.44 114 PHE A O 1
ATOM 1001 N N . PHE A 1 115 ? -13.368 11.582 6.838 1.00 92.06 115 PHE A N 1
ATOM 1002 C CA . PHE A 1 115 ? -13.767 10.545 7.781 1.00 92.06 115 PHE A CA 1
ATOM 1003 C C . PHE A 1 115 ? -14.568 11.072 8.966 1.00 92.06 115 PHE A C 1
ATOM 1005 O O . PHE A 1 115 ? -15.492 10.377 9.370 1.00 92.06 115 PHE A O 1
ATOM 1012 N N . ASP A 1 116 ? -14.295 12.271 9.490 1.00 90.19 116 ASP A N 1
ATOM 1013 C CA . ASP A 1 116 ? -15.051 12.768 10.650 1.00 90.19 116 ASP A CA 1
ATOM 1014 C C . ASP A 1 116 ? -16.517 13.013 10.280 1.00 90.19 116 ASP A C 1
ATOM 1016 O O . ASP A 1 116 ? -17.405 12.538 10.979 1.00 90.19 116 ASP A O 1
ATOM 1020 N N . THR A 1 117 ? -16.778 13.626 9.120 1.00 88.44 117 THR A N 1
ATOM 1021 C CA . THR A 1 117 ? -18.146 13.808 8.607 1.00 88.44 117 THR A CA 1
ATOM 1022 C C . THR A 1 117 ? -18.856 12.473 8.407 1.00 88.44 117 THR A C 1
ATOM 1024 O O . THR A 1 117 ? -20.015 12.329 8.789 1.00 88.44 117 THR A O 1
ATOM 1027 N N . PHE A 1 118 ? -18.169 11.474 7.844 1.00 90.19 118 PHE A N 1
ATOM 1028 C CA . PHE A 1 118 ? -18.734 10.137 7.670 1.00 90.19 118 PHE A CA 1
ATOM 1029 C C . PHE A 1 118 ? -19.047 9.478 9.020 1.00 90.19 118 PHE A C 1
ATOM 1031 O O . PHE A 1 118 ? -20.129 8.933 9.213 1.00 90.19 118 PHE A O 1
ATOM 1038 N N . ILE A 1 119 ? -18.118 9.533 9.972 1.00 92.00 119 ILE A N 1
ATOM 1039 C CA . ILE A 1 119 ? -18.293 8.911 11.282 1.00 92.00 119 ILE A CA 1
ATOM 1040 C C . ILE A 1 119 ? -19.460 9.549 12.044 1.00 92.00 119 ILE A C 1
ATOM 1042 O O . ILE A 1 119 ? -20.285 8.802 12.566 1.00 92.00 119 ILE A O 1
ATOM 1046 N N . GLU A 1 120 ? -19.541 10.881 12.062 1.00 90.00 120 GLU A N 1
ATOM 1047 C CA . GLU A 1 120 ? -20.611 11.639 12.721 1.00 90.00 120 GLU A CA 1
ATOM 1048 C C . GLU A 1 120 ? -21.979 11.349 12.090 1.00 90.00 120 GLU A C 1
ATOM 1050 O O . GLU A 1 120 ? -22.927 10.992 12.786 1.00 90.00 120 GLU A O 1
ATOM 1055 N N . THR A 1 121 ? -22.071 11.400 10.755 1.00 92.56 121 THR A N 1
ATOM 1056 C CA . THR A 1 121 ? -23.328 11.159 10.017 1.00 92.56 121 THR A CA 1
ATOM 1057 C C . THR A 1 121 ? -23.947 9.797 10.339 1.00 92.56 121 THR A C 1
ATOM 1059 O O . THR A 1 121 ? -25.168 9.666 10.393 1.00 92.56 121 THR A O 1
ATOM 1062 N N . TYR A 1 122 ? -23.114 8.777 10.557 1.00 93.25 122 TYR A N 1
ATOM 1063 C CA . TYR A 1 122 ? -23.561 7.405 10.800 1.00 93.25 122 TYR A CA 1
ATOM 1064 C C . TYR A 1 122 ? -23.440 6.962 12.270 1.00 93.25 122 TYR A C 1
ATOM 1066 O O . TYR A 1 122 ? -23.613 5.774 12.557 1.00 93.25 122 TYR A O 1
ATOM 1074 N N . GLY A 1 123 ? -23.128 7.871 13.203 1.00 92.00 123 GLY A N 1
ATOM 1075 C CA . GLY A 1 123 ? -23.014 7.564 14.636 1.00 92.00 123 GLY A CA 1
ATOM 1076 C C . GLY A 1 123 ? -21.985 6.468 14.950 1.00 92.00 123 GLY A C 1
ATOM 1077 O O . GLY A 1 123 ? -22.243 5.538 15.726 1.00 92.00 123 GLY A O 1
ATOM 1078 N N . LEU A 1 124 ? -20.829 6.494 14.276 1.00 92.12 124 LEU A N 1
ATOM 1079 C CA . LEU A 1 124 ? -19.813 5.436 14.360 1.00 92.12 124 LEU A CA 1
ATOM 1080 C C . LEU A 1 124 ? -18.741 5.700 15.426 1.00 92.12 124 LEU A C 1
ATOM 1082 O O . LEU A 1 124 ? -17.741 4.976 15.477 1.00 92.12 124 LEU A O 1
ATOM 1086 N N . GLU A 1 125 ? -18.903 6.696 16.292 1.00 89.25 125 GLU A N 1
ATOM 1087 C CA . GLU A 1 125 ? -17.827 7.238 17.120 1.00 89.25 125 GLU A CA 1
ATOM 1088 C C . GLU A 1 125 ? -17.232 6.202 18.065 1.00 89.25 125 GLU A C 1
ATOM 1090 O O . GLU A 1 125 ? -16.015 5.989 18.112 1.00 89.25 125 GLU A O 1
ATOM 1095 N N . ASN A 1 126 ? -18.108 5.478 18.755 1.00 90.25 126 ASN A N 1
ATOM 1096 C CA . ASN A 1 126 ? -17.715 4.470 19.731 1.00 90.25 126 ASN A CA 1
ATOM 1097 C C . ASN A 1 126 ? -17.196 3.180 19.079 1.00 90.25 126 ASN A C 1
ATOM 1099 O O . ASN A 1 126 ? -16.472 2.412 19.720 1.00 90.25 126 ASN A O 1
ATOM 1103 N N . LYS A 1 127 ? -17.491 2.962 17.794 1.00 93.12 127 LYS A N 1
ATOM 1104 C CA . LYS A 1 127 ? -17.099 1.766 17.029 1.00 93.12 127 LYS A CA 1
ATOM 1105 C C . LYS A 1 127 ? -15.838 1.969 16.191 1.00 93.12 127 LYS A C 1
ATOM 1107 O O . LYS A 1 127 ? -15.299 0.996 15.662 1.00 93.12 127 LYS A O 1
ATOM 1112 N N . SER A 1 128 ? -15.349 3.204 16.112 1.00 93.06 128 SER A N 1
ATOM 1113 C CA . SER A 1 128 ? -14.295 3.606 15.184 1.00 93.06 128 SER A CA 1
ATOM 1114 C C . SER A 1 128 ? -13.019 4.059 15.885 1.00 93.06 128 SER A C 1
ATOM 1116 O O . SER A 1 128 ? -13.020 4.457 17.055 1.00 93.06 128 SER A O 1
ATOM 1118 N N . MET A 1 129 ? -11.907 3.981 15.160 1.00 91.44 129 MET A N 1
ATOM 1119 C CA . MET A 1 129 ? -10.634 4.583 15.549 1.00 91.44 129 MET A CA 1
ATOM 1120 C C . MET A 1 129 ? -9.833 5.029 14.330 1.00 91.44 129 MET A C 1
ATOM 1122 O O . MET A 1 129 ? -9.968 4.458 13.246 1.00 91.44 129 MET A O 1
ATOM 1126 N N . TYR A 1 130 ? -8.947 5.998 14.552 1.00 89.94 130 TYR A N 1
ATOM 1127 C CA . TYR A 1 130 ? -7.972 6.437 13.565 1.00 89.94 130 TYR A CA 1
ATOM 1128 C C . TYR A 1 130 ? -6.640 5.732 13.770 1.00 89.94 130 TYR A C 1
ATOM 1130 O O . TYR A 1 130 ? -6.146 5.598 14.893 1.00 89.94 130 TYR A O 1
ATOM 1138 N N . PHE A 1 131 ? -6.032 5.328 12.664 1.00 89.12 131 PHE A N 1
ATOM 1139 C CA . PHE A 1 131 ? -4.724 4.699 12.653 1.00 89.12 131 PHE A CA 1
ATOM 1140 C C . PHE A 1 131 ? -3.875 5.332 11.558 1.00 89.12 131 PHE A C 1
ATOM 1142 O O . PHE A 1 131 ? -3.961 5.000 10.377 1.00 89.12 131 PHE A O 1
ATOM 1149 N N . GLU A 1 132 ? -3.081 6.312 11.970 1.00 83.81 132 GLU A N 1
ATOM 1150 C CA . GLU A 1 132 ? -2.400 7.257 11.088 1.00 83.81 132 GLU A CA 1
ATOM 1151 C C . GLU A 1 132 ? -0.925 7.368 11.480 1.00 83.81 132 GLU A C 1
ATOM 1153 O O . GLU A 1 132 ? -0.554 7.102 12.620 1.00 83.81 132 GLU A O 1
ATOM 1158 N N . MET A 1 133 ? -0.079 7.800 10.547 1.00 77.94 133 MET A N 1
ATOM 1159 C CA . MET A 1 133 ? 1.235 8.341 10.900 1.00 77.94 133 MET A CA 1
ATOM 1160 C C . MET A 1 133 ? 1.064 9.842 11.100 1.00 77.94 133 MET A C 1
ATOM 1162 O O . MET A 1 133 ? 0.784 10.547 10.130 1.00 77.94 133 MET A O 1
ATOM 1166 N N . THR A 1 134 ? 1.203 10.333 12.331 1.00 65.75 134 THR A N 1
ATOM 1167 C CA . THR A 1 134 ? 1.101 11.771 12.606 1.00 65.75 134 THR A CA 1
ATOM 1168 C C . THR A 1 134 ? 2.298 12.257 13.413 1.00 65.75 134 THR A C 1
ATOM 1170 O O . THR A 1 134 ? 2.731 11.623 14.371 1.00 65.75 134 THR A O 1
ATOM 1173 N N . GLY A 1 135 ? 2.822 13.425 13.037 1.00 58.31 135 GLY A N 1
ATOM 1174 C CA . GLY A 1 135 ? 3.726 14.210 13.884 1.00 58.31 135 GLY A CA 1
ATOM 1175 C C . GLY A 1 135 ? 2.977 15.095 14.885 1.00 58.31 135 GLY A C 1
ATOM 1176 O O . GLY A 1 135 ? 3.599 15.904 15.567 1.00 58.31 135 GLY A O 1
ATOM 1177 N N . VAL A 1 136 ? 1.647 14.975 14.948 1.00 56.59 136 VAL A N 1
ATOM 1178 C CA . VAL A 1 136 ? 0.772 15.906 15.661 1.00 56.59 136 VAL A CA 1
ATOM 1179 C C . VAL A 1 136 ? 0.846 15.651 17.176 1.00 56.59 136 VAL A C 1
ATOM 1181 O O . VAL A 1 136 ? 0.693 14.501 17.617 1.00 56.59 136 VAL A O 1
ATOM 1184 N N . PRO A 1 137 ? 1.083 16.688 18.001 1.00 53.12 137 PRO A N 1
ATOM 1185 C CA . PRO A 1 137 ? 1.119 16.562 19.452 1.00 53.12 137 PRO A CA 1
ATOM 1186 C C . PRO A 1 137 ? -0.163 15.954 20.038 1.00 53.12 137 PRO A C 1
ATOM 1188 O O . PRO A 1 137 ? -1.270 16.180 19.560 1.00 53.12 137 PRO A O 1
ATOM 1191 N N . LYS A 1 138 ? -0.036 15.200 21.141 1.00 55.72 138 LYS A N 1
ATOM 1192 C CA . LYS A 1 138 ? -1.175 14.526 21.801 1.00 55.72 138 LYS A CA 1
ATOM 1193 C C . LYS A 1 138 ? -2.314 15.464 22.229 1.00 55.72 138 LYS A C 1
ATOM 1195 O O . LYS A 1 138 ? -3.422 14.970 22.386 1.00 55.72 138 LYS A O 1
ATOM 1200 N N . HIS A 1 139 ? -2.036 16.748 22.454 1.00 52.00 139 HIS A N 1
ATOM 1201 C CA . HIS A 1 139 ? -3.016 17.740 22.908 1.00 52.00 139 HIS A CA 1
ATOM 1202 C C . HIS A 1 139 ? -3.872 18.320 21.769 1.00 52.00 139 HIS A C 1
ATOM 1204 O O . HIS A 1 139 ? -4.928 18.869 22.043 1.00 52.00 139 HIS A O 1
ATOM 1210 N N . GLU A 1 140 ? -3.467 18.142 20.508 1.00 53.53 140 GLU A N 1
ATOM 1211 C CA . GLU A 1 140 ? -4.265 18.493 19.319 1.00 53.53 140 GLU A CA 1
ATOM 1212 C C . GLU A 1 140 ? -5.165 17.325 18.857 1.00 53.53 140 GLU A C 1
ATOM 1214 O O . GLU A 1 140 ? -5.732 17.350 17.765 1.00 53.53 140 GLU A O 1
ATOM 1219 N N . LYS A 1 141 ? -5.270 16.251 19.655 1.00 57.31 141 LYS A N 1
ATOM 1220 C CA . LYS A 1 141 ? -6.120 15.096 19.343 1.00 57.31 141 LYS A CA 1
ATOM 1221 C C . LYS A 1 141 ? -7.567 15.410 19.707 1.00 57.31 141 LYS A C 1
ATOM 1223 O O . LYS A 1 141 ? -7.913 15.461 20.884 1.00 57.31 141 LYS A O 1
ATOM 1228 N N . GLU A 1 142 ? -8.397 15.605 18.693 1.00 58.16 142 GLU A N 1
ATOM 1229 C CA . GLU A 1 142 ? -9.810 15.933 18.875 1.00 58.16 142 GLU A CA 1
ATOM 1230 C C . GLU A 1 142 ? -10.701 14.743 19.252 1.00 58.16 142 GLU A C 1
ATOM 1232 O O . GLU A 1 142 ? -10.289 13.585 19.207 1.00 58.16 142 GLU A O 1
ATOM 1237 N N . ARG A 1 143 ? -11.921 15.087 19.693 1.00 51.84 143 ARG A N 1
ATOM 1238 C CA . ARG A 1 143 ? -12.905 14.288 20.446 1.00 51.84 143 ARG A CA 1
ATOM 1239 C C . ARG A 1 143 ? -13.217 12.890 19.888 1.00 51.84 143 ARG A C 1
ATOM 1241 O O . ARG A 1 143 ? -13.241 12.657 18.688 1.00 51.84 143 ARG A O 1
ATOM 1248 N N . GLY A 1 144 ? -13.607 11.996 20.807 1.00 55.78 144 GLY A N 1
ATOM 1249 C CA . GLY A 1 144 ? -14.422 10.794 20.553 1.00 55.78 144 GLY A CA 1
ATOM 1250 C C . GLY A 1 144 ? -13.697 9.601 19.925 1.00 55.78 144 GLY A C 1
ATOM 1251 O O . GLY A 1 144 ? -13.920 8.461 20.335 1.00 55.78 144 GLY A O 1
ATOM 1252 N N . HIS A 1 145 ? -12.782 9.842 18.986 1.00 64.50 145 HIS A N 1
ATOM 1253 C CA . HIS A 1 145 ? -12.026 8.790 18.311 1.00 64.50 145 HIS A CA 1
ATOM 1254 C C . HIS A 1 145 ? -10.614 8.674 18.859 1.00 64.50 145 HIS A C 1
ATOM 1256 O O . HIS A 1 145 ? -9.906 9.649 19.102 1.00 64.50 145 HIS A O 1
ATOM 1262 N N . LEU A 1 146 ? -10.153 7.437 19.003 1.00 70.38 146 LEU A N 1
ATOM 1263 C CA . LEU A 1 146 ? -8.796 7.196 19.450 1.00 70.38 146 LEU A CA 1
ATOM 1264 C C . LEU A 1 146 ? -7.845 7.270 18.247 1.00 70.38 146 LEU A C 1
ATOM 1266 O O . LEU A 1 146 ? -7.847 6.378 17.401 1.00 70.38 146 LEU A O 1
ATOM 1270 N N . LEU A 1 147 ? -7.031 8.327 18.174 1.00 80.12 147 LEU A N 1
ATOM 1271 C CA . LEU A 1 147 ? -5.931 8.433 17.212 1.00 80.12 147 LEU A CA 1
ATOM 1272 C C . LEU A 1 147 ? -4.716 7.636 17.698 1.00 80.12 147 LEU A C 1
ATOM 1274 O O . LEU A 1 147 ? -4.018 8.053 18.637 1.00 80.12 147 LEU A O 1
ATOM 1278 N N . TYR A 1 148 ? -4.426 6.528 17.020 1.00 84.62 148 TYR A N 1
ATOM 1279 C CA . TYR A 1 148 ? -3.260 5.689 17.276 1.00 84.62 148 TYR A CA 1
ATOM 1280 C C . TYR A 1 148 ? -2.186 5.896 16.212 1.00 84.62 148 TYR A C 1
ATOM 1282 O O . TYR A 1 148 ? -2.335 5.484 15.064 1.00 84.62 148 TYR A O 1
ATOM 1290 N N . ASP A 1 149 ? -1.075 6.491 16.644 1.00 86.38 149 ASP A N 1
ATOM 1291 C CA . ASP A 1 149 ? 0.151 6.568 15.856 1.00 86.38 149 ASP A CA 1
ATOM 1292 C C . ASP A 1 149 ? 0.906 5.236 15.931 1.00 86.38 149 ASP A C 1
ATOM 1294 O O . ASP A 1 149 ? 1.211 4.731 17.021 1.00 86.38 149 ASP A O 1
ATOM 1298 N N . TYR A 1 150 ? 1.193 4.671 14.760 1.00 88.56 150 TYR A N 1
ATOM 1299 C CA . TYR A 1 150 ? 1.915 3.414 14.610 1.00 88.56 150 TYR A CA 1
ATOM 1300 C C . TYR A 1 150 ? 3.360 3.571 14.128 1.00 88.56 150 TYR A C 1
ATOM 1302 O O . TYR A 1 150 ? 4.073 2.572 14.037 1.00 88.56 150 TYR A O 1
ATOM 1310 N N . GLU A 1 151 ? 3.843 4.782 13.853 1.00 87.81 151 GLU A N 1
ATOM 1311 C CA . GLU A 1 151 ? 5.179 5.006 13.301 1.00 87.81 151 GLU A CA 1
ATOM 1312 C C . GLU A 1 151 ? 6.282 4.548 14.263 1.00 87.81 151 GLU A C 1
ATOM 1314 O O . GLU A 1 151 ? 7.162 3.762 13.893 1.00 87.81 151 GLU A O 1
ATOM 1319 N N . LYS A 1 152 ? 6.233 5.009 15.518 1.00 85.81 152 LYS A N 1
ATOM 1320 C CA . LYS A 1 152 ? 7.199 4.625 16.560 1.00 85.81 152 LYS A CA 1
ATOM 1321 C C . LYS A 1 152 ? 7.222 3.113 16.836 1.00 85.81 152 LYS A C 1
ATOM 1323 O O . LYS A 1 152 ? 8.316 2.539 16.776 1.00 85.81 152 LYS A O 1
ATOM 1328 N N . PRO A 1 153 ? 6.084 2.442 17.118 1.00 90.06 153 PRO A N 1
ATOM 1329 C CA . PRO A 1 153 ? 6.091 1.000 17.362 1.00 90.06 153 PRO A CA 1
ATOM 1330 C C . PRO A 1 153 ? 6.504 0.212 16.114 1.00 90.06 153 PRO A C 1
ATOM 1332 O O . PRO A 1 153 ? 7.258 -0.749 16.243 1.00 90.06 153 PRO A O 1
ATOM 1335 N N . LEU A 1 154 ? 6.122 0.646 14.906 1.00 91.50 154 LEU A N 1
ATOM 1336 C CA . LEU A 1 154 ? 6.570 0.011 13.667 1.00 91.50 154 LEU A CA 1
ATOM 1337 C C . LEU A 1 154 ? 8.093 0.106 13.500 1.00 91.50 154 LEU A C 1
ATOM 1339 O O . LEU A 1 154 ? 8.745 -0.906 13.259 1.00 91.50 154 LEU A O 1
ATOM 1343 N N . LYS A 1 155 ? 8.696 1.292 13.667 1.00 89.50 155 LYS A N 1
ATOM 1344 C CA . LYS A 1 155 ? 10.159 1.466 13.563 1.00 89.50 155 LYS A CA 1
ATOM 1345 C C . LYS A 1 155 ? 10.909 0.562 14.546 1.00 89.50 155 LYS A C 1
ATOM 1347 O O . LYS A 1 155 ? 11.874 -0.101 14.158 1.00 89.50 155 LYS A O 1
ATOM 1352 N N . ALA A 1 156 ? 10.452 0.503 15.798 1.00 88.38 156 ALA A N 1
ATOM 1353 C CA . ALA A 1 156 ? 11.024 -0.380 16.813 1.00 88.38 156 ALA A CA 1
ATOM 1354 C C . ALA A 1 156 ? 10.869 -1.864 16.429 1.00 88.38 156 ALA A C 1
ATOM 1356 O O . ALA A 1 156 ? 11.826 -2.638 16.530 1.00 88.38 156 ALA A O 1
ATOM 1357 N N . TYR A 1 157 ? 9.701 -2.244 15.906 1.00 89.75 157 TYR A N 1
ATOM 1358 C CA . TYR A 1 157 ? 9.423 -3.593 15.426 1.00 89.75 157 TYR A CA 1
ATOM 1359 C C . TYR A 1 157 ? 10.357 -4.024 14.289 1.00 89.75 157 TYR A C 1
ATOM 1361 O O . TYR A 1 157 ? 10.997 -5.075 14.366 1.00 89.75 157 TYR A O 1
ATOM 1369 N N . LEU A 1 158 ? 10.494 -3.189 13.255 1.00 89.31 158 LEU A N 1
ATOM 1370 C CA . LEU A 1 158 ? 11.333 -3.472 12.089 1.00 89.31 158 LEU A CA 1
ATOM 1371 C C . LEU A 1 158 ? 12.810 -3.585 12.460 1.00 89.31 158 LEU A C 1
ATOM 1373 O O . LEU A 1 158 ? 13.512 -4.452 11.942 1.00 89.31 158 LEU A O 1
ATOM 1377 N N . LYS A 1 159 ? 13.288 -2.750 13.390 1.00 85.81 159 LYS A N 1
ATOM 1378 C CA . LYS A 1 159 ? 14.655 -2.855 13.904 1.00 85.81 159 LYS A CA 1
ATOM 1379 C C . LYS A 1 159 ? 14.903 -4.221 14.544 1.00 85.81 159 LYS A C 1
ATOM 1381 O O . LYS A 1 159 ? 15.941 -4.824 14.290 1.00 85.81 159 LYS A O 1
ATOM 1386 N N . ARG A 1 160 ? 13.941 -4.732 15.321 1.00 82.50 160 ARG A N 1
ATOM 1387 C CA . ARG A 1 160 ? 14.028 -6.067 15.929 1.00 82.50 160 ARG A CA 1
ATOM 1388 C C . ARG A 1 160 ? 13.998 -7.178 14.888 1.00 82.50 160 ARG A C 1
ATOM 1390 O O . ARG A 1 160 ? 14.785 -8.113 14.994 1.00 82.50 160 ARG A O 1
ATOM 1397 N N . ALA A 1 161 ? 13.125 -7.070 13.893 1.00 85.12 161 ALA A N 1
ATOM 1398 C CA . ALA A 1 161 ? 13.028 -8.065 12.832 1.00 85.12 161 ALA A CA 1
ATOM 1399 C C . ALA A 1 161 ? 14.326 -8.171 12.014 1.00 85.12 161 ALA A C 1
ATOM 1401 O O . ALA A 1 161 ? 14.771 -9.273 11.719 1.00 85.12 161 ALA A O 1
ATOM 1402 N N . ARG A 1 162 ? 14.989 -7.041 11.726 1.00 80.19 162 ARG A N 1
ATOM 1403 C CA . ARG A 1 162 ? 16.269 -7.015 10.994 1.00 80.19 162 ARG A CA 1
ATOM 1404 C C . ARG A 1 162 ? 17.412 -7.738 11.709 1.00 80.19 162 ARG A C 1
ATOM 1406 O O . ARG A 1 162 ? 18.304 -8.231 11.034 1.00 80.19 162 ARG A O 1
ATOM 1413 N N . MET A 1 163 ? 17.390 -7.806 13.042 1.00 71.75 163 MET A N 1
ATOM 1414 C CA . MET A 1 163 ? 18.401 -8.544 13.815 1.00 71.75 163 MET A CA 1
ATOM 1415 C C . MET A 1 163 ? 18.219 -10.065 13.740 1.00 71.75 163 MET A C 1
ATOM 1417 O O . MET A 1 163 ? 19.144 -10.802 14.048 1.00 71.75 163 MET A O 1
ATOM 1421 N N . LYS A 1 164 ? 17.033 -10.541 13.348 1.00 66.62 164 LYS A N 1
ATOM 1422 C CA . LYS A 1 164 ? 16.698 -11.966 13.255 1.00 66.62 164 LYS A CA 1
ATOM 1423 C C . LYS A 1 164 ? 16.761 -12.461 11.808 1.00 66.62 164 LYS A C 1
ATOM 1425 O O . LYS A 1 164 ? 15.830 -13.126 11.380 1.00 66.62 164 LYS A O 1
ATOM 1430 N N . SER A 1 165 ? 17.764 -12.044 11.029 1.00 58.16 165 SER A N 1
ATOM 1431 C CA . SER A 1 165 ? 17.772 -12.193 9.565 1.00 58.16 165 SER A CA 1
ATOM 1432 C C . SER A 1 165 ? 17.318 -13.585 9.110 1.00 58.16 165 SER A C 1
ATOM 1434 O O . SER A 1 165 ? 18.054 -14.557 9.262 1.00 58.16 165 SER A O 1
ATOM 1436 N N . ASN A 1 166 ? 16.130 -13.663 8.512 1.00 58.19 166 ASN A N 1
ATOM 1437 C CA . ASN A 1 166 ? 15.720 -14.843 7.769 1.00 58.19 166 ASN A CA 1
ATOM 1438 C C . ASN A 1 166 ? 16.326 -14.723 6.373 1.00 58.19 166 ASN A C 1
ATOM 1440 O O . ASN A 1 166 ? 15.975 -13.818 5.612 1.00 58.19 166 ASN A O 1
ATOM 1444 N N . VAL A 1 167 ? 17.264 -15.611 6.064 1.00 63.19 167 VAL A N 1
ATOM 1445 C CA . VAL A 1 167 ? 17.750 -15.815 4.702 1.00 63.19 167 VAL A CA 1
ATOM 1446 C C . VAL A 1 167 ? 16.806 -16.833 4.075 1.00 63.19 167 VAL A C 1
ATOM 1448 O O . VAL A 1 167 ? 16.962 -18.029 4.284 1.00 63.19 167 VAL A O 1
ATOM 1451 N N . GLY A 1 168 ? 15.768 -16.361 3.389 1.00 67.94 168 GLY A N 1
ATOM 1452 C CA . GLY A 1 168 ? 14.977 -17.246 2.537 1.00 67.94 168 GLY A CA 1
ATOM 1453 C C . GLY A 1 168 ? 15.617 -17.389 1.157 1.00 67.94 168 GLY A C 1
ATOM 1454 O O . GLY A 1 168 ? 16.592 -16.702 0.828 1.00 67.94 168 GLY A O 1
ATOM 1455 N N . SER A 1 169 ? 15.060 -18.271 0.329 1.00 73.81 169 SER A N 1
ATOM 1456 C CA . SER A 1 169 ? 15.451 -18.372 -1.075 1.00 73.81 169 SER A CA 1
ATOM 1457 C C . SER A 1 169 ? 15.240 -17.019 -1.756 1.00 73.81 169 SER A C 1
ATOM 1459 O O . SER A 1 169 ? 14.159 -16.430 -1.685 1.00 73.81 169 SER A O 1
ATOM 1461 N N . GLY A 1 170 ? 16.289 -16.480 -2.374 1.00 87.56 170 GLY A N 1
ATOM 1462 C CA . GLY A 1 170 ? 16.174 -15.240 -3.137 1.00 87.56 170 GLY A CA 1
ATOM 1463 C C . GLY A 1 170 ? 15.192 -15.401 -4.300 1.00 87.56 170 GLY A C 1
ATOM 1464 O O . GLY A 1 170 ? 15.095 -16.473 -4.893 1.00 87.56 170 GLY A O 1
ATOM 1465 N N . PHE A 1 171 ? 14.498 -14.323 -4.650 1.00 94.62 171 PHE A N 1
ATOM 1466 C CA . PHE A 1 171 ? 13.734 -14.230 -5.886 1.00 94.62 171 PHE A CA 1
ATOM 1467 C C . PHE A 1 171 ? 14.690 -14.336 -7.077 1.00 94.62 171 PHE A C 1
ATOM 1469 O O . PHE A 1 171 ? 15.636 -13.555 -7.182 1.00 94.62 171 PHE A O 1
ATOM 1476 N N . LYS A 1 172 ? 14.450 -15.313 -7.954 1.00 95.38 172 LYS A N 1
ATOM 1477 C CA . LYS A 1 172 ? 15.150 -15.495 -9.229 1.00 95.38 172 LYS A CA 1
ATOM 1478 C C . LYS A 1 172 ? 14.122 -15.861 -10.293 1.00 95.38 172 LYS A C 1
ATOM 1480 O O . LYS A 1 172 ? 13.464 -16.888 -10.175 1.00 95.38 172 LYS A O 1
ATOM 1485 N N . ASN A 1 173 ? 13.987 -15.047 -11.329 1.00 97.19 173 ASN A N 1
ATOM 1486 C CA . ASN A 1 173 ? 13.044 -15.249 -12.416 1.00 97.19 173 ASN A CA 1
ATOM 1487 C C . ASN A 1 173 ? 13.654 -14.759 -13.746 1.00 97.19 173 ASN A C 1
ATOM 1489 O O . ASN A 1 173 ? 14.034 -13.600 -13.908 1.00 97.19 173 ASN A O 1
ATOM 1493 N N . LYS A 1 174 ? 13.756 -15.662 -14.734 1.00 97.69 174 LYS A N 1
ATOM 1494 C CA . LYS A 1 174 ? 14.330 -15.361 -16.060 1.00 97.69 174 LYS A CA 1
ATOM 1495 C C . LYS A 1 174 ? 13.567 -14.244 -16.781 1.00 97.69 174 LYS A C 1
ATOM 1497 O O . LYS A 1 174 ? 14.196 -13.340 -17.320 1.00 97.69 174 LYS A O 1
ATOM 1502 N N . THR A 1 175 ? 12.237 -14.282 -16.764 1.00 98.06 175 THR A N 1
ATOM 1503 C CA . THR A 1 175 ? 11.401 -13.280 -17.448 1.00 98.06 175 THR A CA 1
ATOM 1504 C C . THR A 1 175 ? 11.540 -11.906 -16.795 1.00 98.06 175 THR A C 1
ATOM 1506 O O . THR A 1 175 ? 11.616 -10.896 -17.490 1.00 98.06 175 THR A O 1
ATOM 1509 N N . TYR A 1 176 ? 11.705 -11.869 -15.470 1.00 98.38 176 TYR A N 1
ATOM 1510 C CA . TYR A 1 176 ? 11.973 -10.633 -14.741 1.00 98.38 176 TYR A CA 1
ATOM 1511 C C . TYR A 1 176 ? 13.333 -10.016 -15.094 1.00 98.38 176 TYR A C 1
ATOM 1513 O O . TYR A 1 176 ? 13.450 -8.800 -15.241 1.00 98.38 176 TYR A O 1
ATOM 1521 N N . ARG A 1 177 ? 14.373 -10.842 -15.274 1.00 97.94 177 ARG A N 1
ATOM 1522 C CA . ARG A 1 177 ? 15.682 -10.361 -15.749 1.00 97.94 177 ARG A CA 1
ATOM 1523 C C . ARG A 1 177 ? 15.591 -9.745 -17.141 1.00 97.94 177 ARG A C 1
ATOM 1525 O O . ARG A 1 177 ? 16.166 -8.682 -17.353 1.00 97.94 177 ARG A O 1
ATOM 1532 N N . ASN A 1 178 ? 14.831 -10.360 -18.047 1.00 98.31 178 ASN A N 1
ATOM 1533 C CA . ASN A 1 178 ? 14.592 -9.804 -19.381 1.00 98.31 178 ASN A CA 1
ATOM 1534 C C . ASN A 1 178 ? 13.862 -8.455 -19.304 1.00 98.31 178 ASN A C 1
ATOM 1536 O O . ASN A 1 178 ? 14.274 -7.502 -19.957 1.00 98.31 178 ASN A O 1
ATOM 1540 N N . PHE A 1 179 ? 12.834 -8.351 -18.456 1.00 98.50 179 PHE A N 1
ATOM 1541 C CA . PHE A 1 179 ? 12.133 -7.093 -18.185 1.00 98.50 179 PHE A CA 1
ATOM 1542 C C . PHE A 1 179 ? 13.077 -5.996 -17.679 1.00 98.50 179 PHE A C 1
ATOM 1544 O O . PHE A 1 179 ? 13.063 -4.873 -18.182 1.00 98.50 179 PHE A O 1
ATOM 1551 N N . LEU A 1 180 ? 13.934 -6.308 -16.704 1.00 98.19 180 LEU A N 1
ATOM 1552 C CA . LEU A 1 180 ? 14.898 -5.337 -16.189 1.00 98.19 180 LEU A CA 1
ATOM 1553 C C . LEU A 1 180 ? 15.921 -4.911 -17.241 1.00 98.19 180 LEU A C 1
ATOM 1555 O O . LEU A 1 180 ? 16.206 -3.719 -17.334 1.00 98.19 180 LEU A O 1
ATOM 1559 N N . ALA A 1 181 ? 16.437 -5.850 -18.038 1.00 98.25 181 ALA A N 1
ATOM 1560 C CA . ALA A 1 181 ? 17.356 -5.547 -19.131 1.00 98.25 181 ALA A CA 1
ATOM 1561 C C . ALA A 1 181 ? 16.695 -4.637 -20.180 1.00 98.25 181 ALA A C 1
ATOM 1563 O O . ALA A 1 181 ? 17.300 -3.658 -20.619 1.00 98.25 181 ALA A O 1
ATOM 1564 N N . TYR A 1 182 ? 15.426 -4.894 -20.515 1.00 98.44 182 TYR A N 1
ATOM 1565 C CA . TYR A 1 182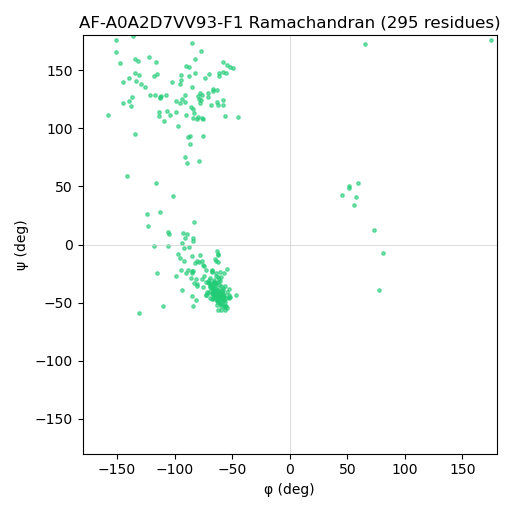 ? 14.637 -4.022 -21.383 1.00 98.44 182 TYR A CA 1
ATOM 1566 C C . TYR A 1 182 ? 14.515 -2.609 -20.796 1.00 98.44 182 TYR A C 1
ATOM 1568 O O . TYR A 1 182 ? 14.876 -1.636 -21.459 1.00 98.44 182 TYR A O 1
ATOM 1576 N N . LEU A 1 183 ? 14.109 -2.470 -19.528 1.00 98.19 183 LEU A N 1
ATOM 1577 C CA . LEU A 1 183 ? 14.033 -1.160 -18.871 1.00 98.19 183 LEU A CA 1
ATOM 1578 C C . LEU A 1 183 ? 15.384 -0.435 -18.811 1.00 98.19 183 LEU A C 1
ATOM 1580 O O . LEU A 1 183 ? 15.423 0.793 -18.895 1.00 98.19 183 LEU A O 1
ATOM 1584 N N . GLU A 1 184 ? 16.483 -1.164 -18.635 1.00 97.50 184 GLU A N 1
ATOM 1585 C CA . GLU A 1 184 ? 17.831 -0.600 -18.588 1.00 97.50 184 GLU A CA 1
ATOM 1586 C C . GLU A 1 184 ? 18.310 -0.102 -19.960 1.00 97.50 184 GLU A C 1
ATOM 1588 O O . GLU A 1 184 ? 19.014 0.909 -20.030 1.00 97.50 184 GLU A O 1
ATOM 1593 N N . SER A 1 185 ? 17.868 -0.754 -21.042 1.00 97.56 185 SER A N 1
ATOM 1594 C CA . SER A 1 185 ? 18.168 -0.349 -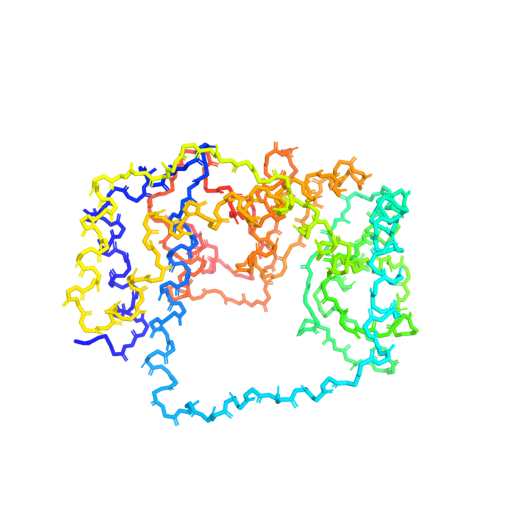22.422 1.00 97.56 185 SER A CA 1
ATOM 1595 C C . SER A 1 185 ? 17.514 0.981 -22.822 1.00 97.56 185 SER A C 1
ATOM 1597 O O . SER A 1 185 ? 18.016 1.688 -23.696 1.00 97.56 185 SER A O 1
ATOM 1599 N N . LEU A 1 186 ? 16.421 1.365 -22.154 1.00 97.06 186 LEU A N 1
ATOM 1600 C CA . LEU A 1 186 ? 15.654 2.563 -22.477 1.00 97.06 186 LEU A CA 1
ATOM 1601 C C . LEU A 1 186 ? 16.141 3.794 -21.686 1.00 97.06 186 LEU A C 1
ATOM 1603 O O . LEU A 1 186 ? 16.161 3.763 -20.449 1.00 97.06 186 LEU A O 1
ATOM 1607 N N . PRO A 1 187 ? 16.440 4.934 -22.344 1.00 94.88 187 PRO A N 1
ATOM 1608 C CA . PRO A 1 187 ? 16.946 6.133 -21.670 1.00 94.88 187 PRO A CA 1
ATOM 1609 C C . PRO A 1 187 ? 16.069 6.627 -20.510 1.00 94.88 187 PRO A C 1
ATOM 1611 O O . PRO A 1 187 ? 16.590 6.982 -19.451 1.00 94.88 187 PRO A O 1
ATOM 1614 N N . GLN A 1 188 ? 14.741 6.604 -20.675 1.00 94.56 188 GLN A N 1
ATOM 1615 C CA . GLN A 1 188 ? 13.794 7.073 -19.660 1.00 94.56 188 GLN A CA 1
ATOM 1616 C C . GLN A 1 188 ? 13.755 6.196 -18.401 1.00 94.56 188 GLN A C 1
ATOM 1618 O O . GLN A 1 188 ? 13.387 6.689 -17.341 1.00 94.56 188 GLN A O 1
ATOM 1623 N N . THR A 1 189 ? 14.154 4.921 -18.471 1.00 96.94 189 THR A N 1
ATOM 1624 C CA . THR A 1 189 ? 14.089 3.967 -17.344 1.00 96.94 189 THR A CA 1
ATOM 1625 C C . THR A 1 189 ? 15.447 3.430 -16.899 1.00 96.94 189 THR A C 1
ATOM 1627 O O . THR A 1 189 ? 15.526 2.750 -15.873 1.00 96.94 189 THR A O 1
ATOM 1630 N N . LYS A 1 190 ? 16.538 3.838 -17.554 1.00 95.81 190 LYS A N 1
ATOM 1631 C CA . LYS A 1 190 ? 17.913 3.434 -17.225 1.00 95.81 190 LYS A CA 1
ATOM 1632 C C . LYS A 1 190 ? 18.299 3.644 -15.755 1.00 95.81 190 LYS A C 1
ATOM 1634 O O . LYS A 1 190 ? 18.969 2.808 -15.164 1.00 95.81 190 LYS A O 1
ATOM 1639 N N . LYS A 1 191 ? 17.852 4.734 -15.109 1.00 96.19 191 LYS A N 1
ATOM 1640 C CA . LYS A 1 191 ? 18.123 4.986 -13.668 1.00 96.19 191 LYS A CA 1
ATOM 1641 C C . LYS A 1 191 ? 17.121 4.304 -12.722 1.00 96.19 191 LYS A C 1
ATOM 1643 O O . LYS A 1 191 ? 17.319 4.324 -11.503 1.00 96.19 191 LYS A O 1
ATOM 1648 N N . PHE A 1 192 ? 16.031 3.754 -13.253 1.00 97.25 192 PHE A N 1
ATOM 1649 C CA . PHE A 1 192 ? 15.037 3.003 -12.493 1.00 97.25 192 PHE A CA 1
ATOM 1650 C C . PHE A 1 192 ? 15.464 1.546 -12.334 1.00 97.25 192 PHE A C 1
ATOM 1652 O O . PHE A 1 192 ? 15.542 1.080 -11.198 1.00 97.25 192 PHE A O 1
ATOM 1659 N N . ALA A 1 193 ? 15.795 0.862 -13.435 1.00 97.62 193 ALA A N 1
ATOM 1660 C CA . ALA A 1 193 ? 16.020 -0.587 -13.459 1.00 97.62 193 ALA A CA 1
ATOM 1661 C C . ALA A 1 193 ? 17.023 -1.098 -12.396 1.00 97.62 193 ALA A C 1
ATOM 1663 O O . ALA A 1 193 ? 16.657 -1.997 -11.631 1.00 97.62 193 ALA A O 1
ATOM 1664 N N . PRO A 1 194 ? 18.202 -0.470 -12.177 1.00 96.94 194 PRO A N 1
ATOM 1665 C CA . PRO A 1 194 ? 19.170 -0.947 -11.181 1.00 96.94 194 PRO A CA 1
ATOM 1666 C C . PRO A 1 194 ? 18.667 -0.887 -9.729 1.00 96.94 194 PRO A C 1
ATOM 1668 O O . PRO A 1 194 ? 19.270 -1.473 -8.826 1.00 96.94 194 PRO A O 1
ATOM 1671 N N . LYS A 1 195 ? 17.566 -0.168 -9.459 1.00 97.12 195 LYS A N 1
ATOM 1672 C CA . LYS A 1 195 ? 16.957 -0.090 -8.124 1.00 97.12 195 LYS A CA 1
ATOM 1673 C C . LYS A 1 195 ? 16.074 -1.289 -7.789 1.00 97.12 195 LYS A C 1
ATOM 1675 O O . LYS A 1 195 ? 15.780 -1.473 -6.610 1.00 97.12 195 LYS A O 1
ATOM 1680 N N . TYR A 1 196 ? 15.717 -2.101 -8.780 1.00 97.62 196 TYR A N 1
ATOM 1681 C CA . TYR A 1 196 ? 14.770 -3.206 -8.645 1.00 97.62 196 TYR A CA 1
ATOM 1682 C C . TYR A 1 196 ? 15.365 -4.547 -9.071 1.00 97.62 196 TYR A C 1
ATOM 1684 O O . TYR A 1 196 ? 14.629 -5.443 -9.437 1.00 97.62 196 TYR A O 1
ATOM 1692 N N . THR A 1 197 ? 16.684 -4.735 -8.999 1.00 97.19 197 THR A N 1
ATOM 1693 C CA . THR A 1 197 ? 17.275 -6.055 -9.276 1.00 97.19 197 THR A CA 1
ATOM 1694 C C . THR A 1 197 ? 16.645 -7.156 -8.417 1.00 97.19 197 THR A C 1
ATOM 1696 O O . THR A 1 197 ? 16.188 -6.901 -7.302 1.00 97.19 197 THR A O 1
ATOM 1699 N N . GLU A 1 198 ? 16.680 -8.400 -8.893 1.00 96.62 198 GLU A N 1
ATOM 1700 C CA . GLU A 1 198 ? 16.203 -9.586 -8.162 1.00 96.62 198 GLU A CA 1
ATOM 1701 C C . GLU A 1 198 ? 16.704 -9.632 -6.709 1.00 96.62 198 GLU A C 1
ATOM 1703 O O . GLU A 1 198 ? 15.937 -9.849 -5.767 1.00 96.62 198 GLU A O 1
ATOM 1708 N N . LYS A 1 199 ? 17.993 -9.322 -6.510 1.00 95.00 199 LYS A N 1
ATOM 1709 C CA . LYS A 1 199 ? 18.602 -9.214 -5.182 1.00 95.00 199 LYS A CA 1
ATOM 1710 C C . LYS A 1 199 ? 17.947 -8.116 -4.341 1.00 95.00 199 LYS A C 1
ATOM 1712 O O . LYS A 1 199 ? 17.644 -8.353 -3.176 1.00 95.00 199 LYS A O 1
ATOM 1717 N N . ARG A 1 200 ? 17.726 -6.923 -4.903 1.00 95.44 200 ARG A N 1
ATOM 1718 C CA . ARG A 1 200 ? 17.095 -5.801 -4.188 1.00 95.44 200 ARG A CA 1
ATOM 1719 C C . ARG A 1 200 ? 15.635 -6.085 -3.853 1.00 95.44 200 ARG A C 1
ATOM 1721 O O . ARG A 1 200 ? 15.213 -5.724 -2.758 1.00 95.44 200 ARG A O 1
ATOM 1728 N N . LEU A 1 201 ? 14.891 -6.747 -4.740 1.00 96.00 201 LEU A N 1
ATOM 1729 C CA . LEU A 1 201 ? 13.530 -7.201 -4.449 1.00 96.00 201 LEU A CA 1
ATOM 1730 C C . LEU A 1 201 ? 13.512 -8.238 -3.330 1.00 96.00 201 LEU A C 1
ATOM 1732 O O . LEU A 1 201 ? 12.735 -8.088 -2.394 1.00 96.00 201 LEU A O 1
ATOM 1736 N N . SER A 1 202 ? 14.412 -9.221 -3.375 1.00 95.06 202 SER A N 1
ATOM 1737 C CA . SER A 1 202 ? 14.562 -10.223 -2.312 1.00 95.06 202 SER A CA 1
ATOM 1738 C C . SER A 1 202 ? 14.892 -9.567 -0.971 1.00 95.06 202 SER A C 1
ATOM 1740 O O . SER A 1 202 ? 14.224 -9.802 0.034 1.00 95.06 202 SER A O 1
ATOM 1742 N N . ASP A 1 203 ? 15.898 -8.689 -0.958 1.00 92.81 203 ASP A N 1
ATOM 1743 C CA . ASP A 1 203 ? 16.307 -7.940 0.229 1.00 92.81 203 ASP A CA 1
ATOM 1744 C C . ASP A 1 203 ? 15.145 -7.105 0.783 1.00 92.81 203 ASP A C 1
ATOM 1746 O O . ASP A 1 203 ? 14.893 -7.107 1.989 1.00 92.81 203 ASP A O 1
ATOM 1750 N N . TRP A 1 204 ? 14.424 -6.397 -0.088 1.00 94.31 204 TRP A N 1
ATOM 1751 C CA . TRP A 1 204 ? 13.256 -5.608 0.291 1.00 94.31 204 TRP A CA 1
ATOM 1752 C C . TRP A 1 204 ? 12.134 -6.490 0.847 1.00 94.31 204 TRP A C 1
ATOM 1754 O O . TRP A 1 204 ? 11.573 -6.163 1.892 1.00 94.31 204 TRP A O 1
ATOM 1764 N N . TYR A 1 205 ? 11.857 -7.632 0.224 1.00 95.31 205 TYR A N 1
ATOM 1765 C CA . TYR A 1 205 ? 10.835 -8.571 0.664 1.00 95.31 205 TYR A CA 1
ATOM 1766 C C . TYR A 1 205 ? 11.105 -9.083 2.090 1.00 95.31 205 TYR A C 1
ATOM 1768 O O . TYR A 1 205 ? 10.308 -8.841 3.003 1.00 95.31 205 TYR A O 1
ATOM 1776 N N . TYR A 1 206 ? 12.281 -9.668 2.331 1.00 92.88 206 TYR A N 1
ATOM 1777 C CA . TYR A 1 206 ? 12.624 -10.232 3.641 1.00 92.88 206 TYR A CA 1
ATOM 1778 C C . TYR A 1 206 ? 12.815 -9.164 4.729 1.00 92.88 206 TYR A C 1
ATOM 1780 O O . TYR A 1 206 ? 12.447 -9.378 5.885 1.00 92.88 206 TYR A O 1
ATOM 1788 N N . LYS A 1 207 ? 13.372 -7.991 4.391 1.00 91.19 207 LYS A N 1
ATOM 1789 C CA . LYS A 1 207 ? 13.697 -6.943 5.383 1.00 91.19 207 LYS A CA 1
ATOM 1790 C C . LYS A 1 207 ? 12.580 -5.923 5.596 1.00 91.19 207 LYS A C 1
ATOM 1792 O O . LYS A 1 207 ? 12.655 -5.150 6.556 1.00 91.19 207 LYS A O 1
ATOM 1797 N N . THR A 1 208 ? 11.580 -5.888 4.714 1.00 92.31 208 THR A N 1
ATOM 1798 C CA . THR A 1 208 ? 10.512 -4.877 4.727 1.00 92.31 208 THR A CA 1
ATOM 1799 C C . THR A 1 208 ? 9.126 -5.497 4.618 1.00 92.31 208 THR A C 1
ATOM 1801 O O . THR A 1 208 ? 8.336 -5.299 5.537 1.00 92.31 208 THR A O 1
ATOM 1804 N N . VAL A 1 209 ? 8.825 -6.254 3.558 1.00 95.50 209 VAL A N 1
ATOM 1805 C CA . VAL A 1 209 ? 7.467 -6.782 3.308 1.00 95.50 209 VAL A CA 1
ATOM 1806 C C . VAL A 1 209 ? 7.017 -7.717 4.423 1.00 95.50 209 VAL A C 1
ATOM 1808 O O . VAL A 1 209 ? 6.006 -7.445 5.072 1.00 95.50 209 VAL A O 1
ATOM 1811 N N . ILE A 1 210 ? 7.794 -8.768 4.703 1.00 95.25 210 ILE A N 1
ATOM 1812 C CA . ILE A 1 210 ? 7.480 -9.741 5.757 1.00 95.25 210 ILE A CA 1
ATOM 1813 C C . ILE A 1 210 ? 7.293 -9.055 7.119 1.00 95.25 210 ILE A C 1
ATOM 1815 O O . ILE A 1 210 ? 6.221 -9.195 7.712 1.00 95.25 210 ILE A O 1
ATOM 1819 N N . PRO A 1 211 ? 8.267 -8.285 7.646 1.00 95.00 211 PRO A N 1
ATOM 1820 C CA . PRO A 1 211 ? 8.139 -7.745 8.993 1.00 95.00 211 PRO A CA 1
ATOM 1821 C C . PRO A 1 211 ? 7.073 -6.650 9.117 1.00 95.00 211 PRO A C 1
ATOM 1823 O O . PRO A 1 211 ? 6.460 -6.544 10.179 1.00 95.00 211 PRO A O 1
ATOM 1826 N N . LYS A 1 212 ? 6.804 -5.857 8.066 1.00 96.62 212 LYS A N 1
ATOM 1827 C CA . LYS A 1 212 ? 5.685 -4.897 8.076 1.00 96.62 212 LYS A CA 1
ATOM 1828 C C . LYS A 1 212 ? 4.338 -5.612 8.057 1.00 96.62 212 LYS A C 1
ATOM 1830 O O . LYS A 1 212 ? 3.467 -5.276 8.854 1.00 96.62 212 LYS A O 1
ATOM 1835 N N . THR A 1 213 ? 4.182 -6.611 7.194 1.00 97.62 213 THR A N 1
ATOM 1836 C CA . THR A 1 213 ? 2.942 -7.393 7.103 1.00 97.62 213 THR A CA 1
ATOM 1837 C C . THR A 1 213 ? 2.680 -8.149 8.405 1.00 97.62 213 THR A C 1
ATOM 1839 O O . THR A 1 213 ? 1.554 -8.148 8.895 1.00 97.62 213 THR A O 1
ATOM 1842 N N . ASP A 1 214 ? 3.708 -8.728 9.032 1.00 96.88 214 ASP A N 1
ATOM 1843 C CA . ASP A 1 214 ? 3.590 -9.379 10.344 1.00 96.88 214 ASP A CA 1
ATOM 1844 C C . ASP A 1 214 ? 3.230 -8.384 11.461 1.00 96.88 214 ASP A C 1
ATOM 1846 O O . ASP A 1 214 ? 2.336 -8.654 12.267 1.00 96.88 214 ASP A O 1
ATOM 1850 N N . PHE A 1 215 ? 3.853 -7.199 11.484 1.00 96.69 215 PHE A N 1
ATOM 1851 C CA . PHE A 1 215 ? 3.475 -6.129 12.412 1.00 96.69 215 PHE A CA 1
ATOM 1852 C C . PHE A 1 215 ? 1.989 -5.779 12.283 1.00 96.69 215 PHE A C 1
ATOM 1854 O O . PHE A 1 215 ? 1.260 -5.819 13.276 1.00 96.69 215 PHE A O 1
ATOM 1861 N N . PHE A 1 216 ? 1.522 -5.486 11.067 1.00 98.00 216 PHE A N 1
ATOM 1862 C CA . PHE A 1 216 ? 0.128 -5.117 10.841 1.00 98.00 216 PHE A CA 1
ATOM 1863 C C . PHE A 1 216 ? -0.832 -6.283 11.076 1.00 98.00 216 PHE A C 1
ATOM 1865 O O . PHE A 1 216 ? -1.896 -6.077 11.647 1.00 98.00 216 PHE A O 1
ATOM 1872 N N . THR A 1 217 ? -0.439 -7.521 10.776 1.00 98.50 217 THR A N 1
ATOM 1873 C CA . THR A 1 217 ? -1.219 -8.716 11.137 1.00 98.50 217 THR A CA 1
ATOM 1874 C C . THR A 1 217 ? -1.440 -8.775 12.650 1.00 98.50 217 THR A C 1
ATOM 1876 O O . THR A 1 217 ? -2.553 -9.032 13.109 1.00 98.50 217 THR A O 1
ATOM 1879 N N . LYS A 1 218 ? -0.404 -8.495 13.453 1.00 97.62 218 LYS A N 1
ATOM 1880 C CA . LYS A 1 218 ? -0.515 -8.445 14.920 1.00 97.62 218 LYS A CA 1
ATOM 1881 C C . LYS A 1 218 ? -1.396 -7.294 15.388 1.00 97.62 218 LYS A C 1
ATOM 1883 O O . LYS A 1 218 ? -2.218 -7.509 16.274 1.00 97.62 218 LYS A O 1
ATOM 1888 N N . VAL A 1 219 ? -1.269 -6.111 14.784 1.00 97.19 219 VAL A N 1
ATOM 1889 C CA . VAL A 1 219 ? -2.154 -4.963 15.054 1.00 97.19 219 VAL A CA 1
ATOM 1890 C C . VAL A 1 219 ? -3.614 -5.348 14.803 1.00 97.19 219 VAL A C 1
ATOM 1892 O O . VAL A 1 219 ? -4.449 -5.218 15.695 1.00 97.19 219 VAL A O 1
ATOM 1895 N N . LEU A 1 220 ? -3.917 -5.886 13.623 1.00 98.31 220 LEU A N 1
ATOM 1896 C CA . LEU A 1 220 ? -5.277 -6.217 13.209 1.00 98.31 220 LEU A CA 1
ATOM 1897 C C . LEU A 1 220 ? -5.881 -7.347 14.044 1.00 98.31 220 LEU A C 1
ATOM 1899 O O . LEU A 1 220 ? -7.041 -7.257 14.429 1.00 98.31 220 LEU A O 1
ATOM 1903 N N . LYS A 1 221 ? -5.098 -8.359 14.437 1.00 98.06 221 LYS A N 1
ATOM 1904 C CA . LYS A 1 221 ? -5.558 -9.405 15.370 1.00 98.06 221 LYS A CA 1
ATOM 1905 C C . LYS A 1 221 ? -5.901 -8.867 16.766 1.00 98.06 221 LYS A C 1
ATOM 1907 O O . LYS A 1 221 ? -6.710 -9.478 17.465 1.00 98.06 221 LYS A O 1
ATOM 1912 N N . ARG A 1 222 ? -5.287 -7.754 17.190 1.00 97.06 222 ARG A N 1
ATOM 1913 C CA . ARG A 1 222 ? -5.591 -7.083 18.467 1.00 97.06 222 ARG A CA 1
ATOM 1914 C C . ARG A 1 222 ? -6.824 -6.191 18.358 1.00 97.06 222 ARG A C 1
ATOM 1916 O O . ARG A 1 222 ? -7.710 -6.309 19.198 1.00 97.06 222 ARG A O 1
ATOM 1923 N N . ILE A 1 223 ? -6.889 -5.364 17.313 1.00 97.00 223 ILE A N 1
ATOM 1924 C CA . ILE A 1 223 ? -8.005 -4.434 17.080 1.00 97.00 223 ILE A CA 1
ATOM 1925 C C . ILE A 1 223 ? -9.289 -5.180 16.688 1.00 97.00 223 ILE A C 1
ATOM 1927 O O . ILE A 1 223 ? -10.380 -4.773 17.076 1.00 97.00 223 ILE A O 1
ATOM 1931 N N . LYS A 1 224 ? -9.154 -6.299 15.967 1.00 97.75 224 LYS A N 1
ATOM 1932 C CA . LYS A 1 224 ? -10.250 -7.103 15.405 1.00 97.75 224 LYS A CA 1
ATOM 1933 C C . LYS A 1 224 ? -11.262 -6.270 14.592 1.00 97.75 224 LYS A C 1
ATOM 1935 O O . LYS A 1 224 ? -12.462 -6.389 14.845 1.00 97.75 224 LYS A O 1
ATOM 1940 N N . PRO A 1 225 ? -10.810 -5.432 13.636 1.00 98.00 225 PRO A N 1
ATOM 1941 C CA . PRO A 1 225 ? -11.734 -4.659 12.823 1.00 98.00 225 PRO A CA 1
ATOM 1942 C C . PRO A 1 225 ? -12.502 -5.566 11.867 1.00 98.00 225 PRO A C 1
ATOM 1944 O O . PRO A 1 225 ? -11.967 -6.550 11.357 1.00 98.00 225 PRO A O 1
ATOM 1947 N N . LYS A 1 226 ? -13.753 -5.194 11.602 1.00 98.31 226 LYS A N 1
ATOM 1948 C CA . LYS A 1 226 ? -14.557 -5.763 10.517 1.00 98.31 226 LYS A CA 1
ATOM 1949 C C . LYS A 1 226 ? -14.191 -5.110 9.185 1.00 98.31 226 LYS A C 1
ATOM 1951 O O . LYS A 1 226 ? -14.208 -5.772 8.150 1.00 98.31 226 LYS A O 1
ATOM 1956 N N . GLN A 1 227 ? -13.839 -3.822 9.224 1.00 97.94 227 GLN A N 1
ATOM 1957 C CA . GLN A 1 227 ? -13.492 -3.030 8.050 1.00 97.94 227 GLN A CA 1
ATOM 1958 C C . GLN A 1 227 ? -12.306 -2.096 8.322 1.00 97.94 227 GLN A C 1
ATOM 1960 O O . GLN A 1 227 ? -12.184 -1.505 9.398 1.00 97.94 227 GLN A O 1
ATOM 1965 N N . ILE A 1 228 ? -11.461 -1.927 7.306 1.00 98.06 228 ILE A N 1
ATOM 1966 C CA . ILE A 1 228 ? -10.479 -0.848 7.213 1.00 98.06 228 ILE A CA 1
ATOM 1967 C C . ILE A 1 228 ? -10.889 0.069 6.062 1.00 98.06 228 ILE A C 1
ATOM 1969 O O . ILE A 1 228 ? -11.069 -0.415 4.945 1.00 98.06 228 ILE A O 1
ATOM 1973 N N . THR A 1 229 ? -11.000 1.370 6.326 1.00 97.50 229 THR A N 1
ATOM 1974 C CA . THR A 1 229 ? -11.290 2.396 5.315 1.00 97.50 229 THR A CA 1
ATOM 1975 C C . THR A 1 229 ? -10.067 3.290 5.129 1.00 97.50 229 THR A C 1
ATOM 1977 O O . THR A 1 229 ? -9.520 3.802 6.104 1.00 97.50 229 THR A O 1
ATOM 1980 N N . ILE A 1 230 ? -9.615 3.478 3.891 1.00 96.56 230 ILE A N 1
ATOM 1981 C CA . ILE A 1 230 ? -8.347 4.134 3.542 1.00 96.56 230 ILE A CA 1
ATOM 1982 C C . ILE A 1 230 ? -8.602 5.274 2.554 1.00 96.56 230 ILE A C 1
ATOM 1984 O O . ILE A 1 230 ? -9.315 5.064 1.588 1.00 96.56 230 ILE A O 1
ATOM 1988 N N . LEU A 1 231 ? -7.992 6.447 2.751 1.00 93.25 231 LEU A N 1
ATOM 1989 C CA . LEU A 1 231 ? -8.115 7.567 1.794 1.00 93.25 231 LEU A CA 1
ATOM 1990 C C . LEU A 1 231 ? -7.073 7.552 0.666 1.00 93.25 231 LEU A C 1
ATOM 1992 O O . LEU A 1 231 ? -7.238 8.229 -0.334 1.00 93.25 231 LEU A O 1
ATOM 1996 N N . CYS A 1 232 ? -5.938 6.877 0.849 1.00 92.56 232 CYS A N 1
ATOM 1997 C CA . CYS A 1 232 ? -4.887 6.787 -0.167 1.00 92.56 232 CYS A CA 1
ATOM 1998 C C . CYS A 1 232 ? -4.024 5.556 0.108 1.00 92.56 232 CYS A C 1
ATOM 2000 O O . CYS A 1 232 ? -3.310 5.493 1.115 1.00 92.56 232 CYS A O 1
ATOM 2002 N N . TYR A 1 233 ? -4.112 4.550 -0.761 1.00 94.56 233 TYR A N 1
ATOM 2003 C CA . TYR A 1 233 ? -3.626 3.213 -0.424 1.00 94.56 233 TYR A CA 1
ATOM 2004 C C . TYR A 1 233 ? -2.155 2.959 -0.784 1.00 94.56 233 TYR A C 1
ATOM 2006 O O . TYR A 1 233 ? -1.507 2.121 -0.161 1.00 94.56 233 TYR A O 1
ATOM 2014 N N . TYR A 1 234 ? -1.600 3.682 -1.759 1.00 93.94 234 TYR A N 1
ATOM 2015 C CA . TYR A 1 234 ? -0.339 3.327 -2.427 1.00 93.94 234 TYR A CA 1
ATOM 2016 C C . TYR A 1 234 ? 0.944 3.769 -1.696 1.00 93.94 234 TYR A C 1
ATOM 2018 O O . TYR A 1 234 ? 2.027 3.821 -2.286 1.00 93.94 234 TYR A O 1
ATOM 2026 N N . SER A 1 235 ? 0.866 4.060 -0.395 1.00 93.19 235 SER A N 1
ATOM 2027 C CA . SER A 1 235 ? 2.070 4.169 0.440 1.00 93.19 235 SER A CA 1
ATOM 2028 C C . SER A 1 235 ? 2.525 2.780 0.895 1.00 93.19 235 SER A C 1
ATOM 2030 O O . SER A 1 235 ? 1.708 1.893 1.123 1.00 93.19 235 SER A O 1
ATOM 2032 N N . GLU A 1 236 ? 3.833 2.564 1.065 1.00 94.50 236 GLU A N 1
ATOM 2033 C CA . GLU A 1 236 ? 4.351 1.229 1.407 1.00 94.50 236 GLU A CA 1
ATOM 2034 C C . GLU A 1 236 ? 3.764 0.686 2.719 1.00 94.50 236 GLU A C 1
ATOM 2036 O O . GLU A 1 236 ? 3.419 -0.487 2.795 1.00 94.50 236 GLU A O 1
ATOM 2041 N N . ASN A 1 237 ? 3.607 1.525 3.747 1.00 95.00 237 ASN A N 1
ATOM 2042 C CA . ASN A 1 237 ? 3.021 1.082 5.015 1.00 95.00 237 ASN A CA 1
ATOM 2043 C C . ASN A 1 237 ? 1.550 0.687 4.854 1.00 95.00 237 ASN A C 1
ATOM 2045 O O . ASN A 1 237 ? 1.152 -0.358 5.360 1.00 95.00 237 ASN A O 1
ATOM 2049 N N . ILE A 1 238 ? 0.767 1.483 4.124 1.00 96.12 238 ILE A N 1
ATOM 2050 C CA . ILE A 1 238 ? -0.658 1.212 3.917 1.00 96.12 238 ILE A CA 1
ATOM 2051 C C . ILE A 1 238 ? -0.849 -0.025 3.031 1.00 96.12 238 ILE A C 1
ATOM 2053 O O . ILE A 1 238 ? -1.660 -0.880 3.360 1.00 96.12 238 ILE A O 1
ATOM 2057 N N . MET A 1 239 ? -0.032 -0.208 1.993 1.00 97.75 239 MET A N 1
ATOM 2058 C CA . MET A 1 239 ? -0.039 -1.423 1.172 1.00 97.75 239 MET A CA 1
ATOM 2059 C C . MET A 1 239 ? 0.265 -2.691 1.984 1.00 97.75 239 MET A C 1
ATOM 2061 O O . MET A 1 239 ? -0.370 -3.721 1.771 1.00 97.75 239 MET A O 1
ATOM 2065 N N . MET A 1 240 ? 1.197 -2.635 2.944 1.00 98.06 240 MET A N 1
ATOM 2066 C CA . MET A 1 240 ? 1.475 -3.776 3.834 1.00 98.06 240 MET A CA 1
ATOM 2067 C C . MET A 1 240 ? 0.363 -4.004 4.865 1.00 98.06 240 MET A C 1
ATOM 2069 O O . MET A 1 240 ? 0.093 -5.146 5.236 1.00 98.06 240 MET A O 1
ATOM 2073 N N . LEU A 1 241 ? -0.302 -2.936 5.319 1.00 98.19 241 LEU A N 1
ATOM 2074 C CA . LEU A 1 241 ? -1.500 -3.033 6.155 1.00 98.19 241 LEU A CA 1
ATOM 2075 C C . LEU A 1 241 ? -2.651 -3.703 5.392 1.00 98.19 241 LEU A C 1
ATOM 2077 O O . LEU A 1 241 ? -3.298 -4.591 5.939 1.00 98.19 241 LEU A O 1
ATOM 2081 N N . ILE A 1 242 ? -2.868 -3.326 4.131 1.00 98.44 242 ILE A N 1
ATOM 2082 C CA . ILE A 1 242 ? -3.876 -3.924 3.246 1.00 98.44 242 ILE A CA 1
ATOM 2083 C C . ILE A 1 242 ? -3.556 -5.394 2.983 1.00 98.44 242 ILE A C 1
ATOM 2085 O O . ILE A 1 242 ? -4.436 -6.234 3.136 1.00 98.44 242 ILE A O 1
ATOM 2089 N N . ALA A 1 243 ? -2.295 -5.732 2.694 1.00 98.38 243 ALA A N 1
ATOM 2090 C CA . ALA A 1 243 ? -1.875 -7.124 2.539 1.00 98.38 243 ALA A CA 1
ATOM 2091 C C . ALA A 1 243 ? -2.168 -7.961 3.794 1.00 98.38 243 ALA A C 1
ATOM 2093 O O . ALA A 1 243 ? -2.696 -9.069 3.692 1.00 98.38 243 ALA A O 1
ATOM 2094 N N . ALA A 1 244 ? -1.891 -7.419 4.984 1.00 98.50 244 ALA A N 1
ATOM 2095 C CA . ALA A 1 244 ? -2.233 -8.071 6.245 1.00 98.50 244 ALA A CA 1
ATOM 2096 C C . ALA A 1 244 ? -3.754 -8.217 6.440 1.00 98.50 244 ALA A C 1
ATOM 2098 O O . ALA A 1 244 ? -4.212 -9.262 6.898 1.00 98.50 244 ALA A O 1
ATOM 2099 N N . ALA A 1 245 ? -4.535 -7.196 6.088 1.00 98.56 245 ALA A N 1
ATOM 2100 C CA . ALA A 1 245 ? -5.990 -7.200 6.209 1.00 98.56 245 ALA A CA 1
ATOM 2101 C C . ALA A 1 245 ? -6.651 -8.206 5.264 1.00 98.56 245 ALA A C 1
ATOM 2103 O O . ALA A 1 245 ? -7.456 -9.017 5.712 1.00 98.56 245 ALA A O 1
ATOM 2104 N N . ASN A 1 246 ? -6.240 -8.221 3.995 1.00 98.00 246 ASN A N 1
ATOM 2105 C CA . ASN A 1 246 ? -6.723 -9.166 2.993 1.00 98.00 246 ASN A CA 1
ATOM 2106 C C . ASN A 1 246 ? -6.385 -10.612 3.389 1.00 98.00 246 ASN A C 1
ATOM 2108 O O . ASN A 1 246 ? -7.246 -11.481 3.315 1.00 98.00 246 ASN A O 1
ATOM 2112 N N . LYS A 1 247 ? -5.175 -10.865 3.917 1.00 97.19 247 LYS A N 1
ATOM 2113 C CA . LYS A 1 247 ? -4.793 -12.184 4.460 1.00 97.19 247 LYS A CA 1
ATOM 2114 C C . LYS A 1 247 ? -5.681 -12.632 5.629 1.00 97.19 247 LYS A C 1
ATOM 2116 O O . LYS A 1 247 ? -5.863 -13.825 5.839 1.00 97.19 247 LYS A O 1
ATOM 2121 N N . LEU A 1 248 ? -6.193 -11.686 6.414 1.00 98.31 248 LEU A N 1
ATOM 2122 C CA . LEU A 1 248 ? -7.108 -11.937 7.530 1.00 98.31 248 LEU A CA 1
ATOM 2123 C C . LEU A 1 248 ? -8.587 -11.883 7.120 1.00 98.31 248 LEU A C 1
ATOM 2125 O O . LEU A 1 248 ? -9.443 -11.966 7.997 1.00 98.31 248 LEU A O 1
ATOM 2129 N N . VAL A 1 249 ? -8.886 -11.736 5.823 1.00 97.44 249 VAL A N 1
ATOM 2130 C CA . VAL A 1 249 ? -10.251 -11.610 5.287 1.00 97.44 249 VAL A CA 1
ATOM 2131 C C . VAL A 1 249 ? -11.020 -10.444 5.939 1.00 97.44 249 VAL A C 1
ATOM 2133 O O . VAL A 1 249 ? -12.227 -10.494 6.158 1.00 97.44 249 VAL A O 1
ATOM 2136 N N . ILE A 1 250 ? -10.310 -9.365 6.276 1.00 98.56 250 ILE A N 1
ATOM 2137 C CA . ILE A 1 250 ? -10.909 -8.112 6.750 1.00 98.56 250 ILE A CA 1
ATOM 2138 C C . ILE A 1 250 ? -11.305 -7.282 5.530 1.00 98.56 250 ILE A C 1
ATOM 2140 O O . ILE A 1 250 ? -10.514 -7.132 4.597 1.00 98.56 250 ILE A O 1
ATOM 2144 N N . LYS A 1 251 ? -12.504 -6.689 5.549 1.00 98.50 251 LYS A N 1
ATOM 2145 C CA . LYS A 1 251 ? -12.978 -5.836 4.455 1.00 98.50 251 LYS A CA 1
ATOM 2146 C C . LYS A 1 251 ? -12.065 -4.615 4.301 1.00 98.50 251 LYS A C 1
ATOM 2148 O O . LYS A 1 251 ? -11.934 -3.815 5.227 1.00 98.50 251 LYS A O 1
ATOM 2153 N N . THR A 1 252 ? -11.455 -4.456 3.129 1.00 98.44 252 THR A N 1
ATOM 2154 C CA . THR A 1 252 ? -10.610 -3.304 2.789 1.00 98.44 252 THR A CA 1
ATOM 2155 C C . THR A 1 252 ? -11.344 -2.394 1.815 1.00 98.44 252 THR A C 1
ATOM 2157 O O . THR A 1 252 ? -11.646 -2.782 0.688 1.00 98.44 252 THR A O 1
ATOM 2160 N N . VAL A 1 253 ? -11.644 -1.182 2.273 1.00 98.06 253 VAL A N 1
ATOM 2161 C CA . VAL A 1 253 ? -12.308 -0.136 1.497 1.00 98.06 253 VAL A CA 1
ATOM 2162 C C . VAL A 1 253 ? -11.314 0.988 1.266 1.00 98.06 253 VAL A C 1
ATOM 2164 O O . VAL A 1 253 ? -10.756 1.529 2.218 1.00 98.06 253 VAL A O 1
ATOM 2167 N N . GLU A 1 254 ? -11.105 1.372 0.019 1.00 96.50 254 GLU A N 1
ATOM 2168 C CA . GLU A 1 254 ? -10.526 2.671 -0.291 1.00 96.50 254 GLU A CA 1
ATOM 2169 C C . GLU A 1 254 ? -11.667 3.643 -0.577 1.00 96.50 254 GLU A C 1
ATOM 2171 O O . GLU A 1 254 ? -12.541 3.372 -1.394 1.00 96.50 254 GLU A O 1
ATOM 2176 N N . MET A 1 255 ? -11.719 4.721 0.200 1.00 95.50 255 MET A N 1
ATOM 2177 C CA . MET A 1 255 ? -12.671 5.797 0.010 1.00 95.50 255 MET A CA 1
ATOM 2178 C C . MET A 1 255 ? -11.956 6.909 -0.728 1.00 95.50 255 MET A C 1
ATOM 2180 O O . MET A 1 255 ? -11.038 7.527 -0.188 1.00 95.50 255 MET A O 1
ATOM 2184 N N . GLN A 1 256 ? -12.396 7.159 -1.953 1.00 92.69 256 GLN A N 1
ATOM 2185 C CA . GLN A 1 256 ? -11.781 8.161 -2.793 1.00 92.69 256 GLN A CA 1
ATOM 2186 C C . GLN A 1 256 ? -11.891 9.541 -2.140 1.00 92.69 256 GLN A C 1
ATOM 2188 O O . GLN A 1 256 ? -12.882 9.881 -1.497 1.00 92.69 256 GLN A O 1
ATOM 2193 N N . HIS A 1 257 ? -10.871 10.368 -2.330 1.00 91.06 257 HIS A N 1
ATOM 2194 C CA . HIS A 1 257 ? -10.833 11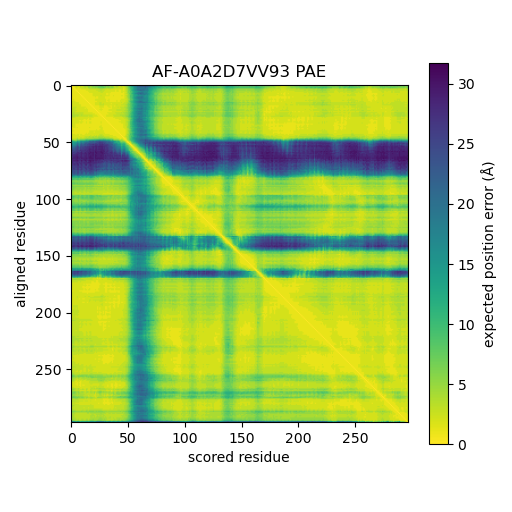.762 -1.867 1.00 91.06 257 HIS A CA 1
ATOM 2195 C C . HIS A 1 257 ? -11.014 12.768 -3.018 1.00 91.06 257 HIS A C 1
ATOM 2197 O O . HIS A 1 257 ? -10.802 13.966 -2.836 1.00 91.06 257 HIS A O 1
ATOM 2203 N N . GLY A 1 258 ? -11.397 12.269 -4.195 1.00 91.62 258 GLY A N 1
ATOM 2204 C CA . GLY A 1 258 ? -11.799 13.017 -5.381 1.00 91.62 258 GLY A CA 1
ATOM 2205 C C . GLY A 1 258 ? -12.039 12.075 -6.575 1.00 91.62 258 GLY A C 1
ATOM 2206 O O . GLY A 1 258 ? -11.799 10.870 -6.445 1.00 91.62 258 GLY A O 1
ATOM 2207 N N . PRO A 1 259 ? -12.498 12.600 -7.724 1.00 92.81 259 PRO A N 1
ATOM 2208 C CA . PRO A 1 259 ? -12.652 11.828 -8.959 1.00 92.81 259 PRO A CA 1
ATOM 2209 C C . PRO A 1 259 ? -11.338 11.194 -9.432 1.00 92.81 259 PRO A C 1
ATOM 2211 O O . PRO A 1 259 ? -10.261 11.770 -9.250 1.00 92.81 259 PRO A O 1
ATOM 2214 N N . GLN A 1 260 ? -11.422 10.028 -10.080 1.00 93.88 260 GLN A N 1
ATOM 2215 C CA . GLN A 1 260 ? -10.263 9.320 -10.624 1.00 93.88 260 GLN A CA 1
ATOM 2216 C C . GLN A 1 260 ? -10.186 9.390 -12.145 1.00 93.88 260 GLN A C 1
ATOM 2218 O O . GLN A 1 260 ? -11.118 9.053 -12.867 1.00 93.88 260 GLN A O 1
ATOM 2223 N N . SER A 1 261 ? -9.011 9.801 -12.624 1.00 93.56 261 SER A N 1
ATOM 2224 C CA . SER A 1 261 ? -8.691 9.888 -14.046 1.00 93.56 261 SER A CA 1
ATOM 2225 C C . SER A 1 261 ? -8.137 8.558 -14.570 1.00 93.56 261 SER A C 1
ATOM 2227 O O . SER A 1 261 ? -7.319 7.935 -13.882 1.00 93.56 261 SER A O 1
ATOM 2229 N N . PRO A 1 262 ? -8.438 8.170 -15.827 1.00 94.25 262 PRO A N 1
ATOM 2230 C CA . PRO A 1 262 ? -7.840 7.000 -16.479 1.00 94.25 262 PRO A CA 1
ATOM 2231 C C . PRO A 1 262 ? -6.320 7.102 -16.670 1.00 94.25 262 PRO A C 1
ATOM 2233 O O . PRO A 1 262 ? -5.696 6.139 -17.117 1.00 94.25 262 PRO A O 1
ATOM 2236 N N . LEU A 1 263 ? -5.726 8.255 -16.349 1.00 95.69 263 LEU A N 1
ATOM 2237 C CA . LEU A 1 263 ? -4.290 8.512 -16.366 1.00 95.69 263 LEU A CA 1
ATOM 2238 C C . LEU A 1 263 ? -3.617 8.316 -15.007 1.00 95.69 263 LEU A C 1
ATOM 2240 O O . LEU A 1 263 ? -2.387 8.304 -14.930 1.00 95.69 263 LEU A O 1
ATOM 2244 N N . HIS A 1 264 ? -4.384 8.167 -13.924 1.00 94.69 264 HIS A N 1
ATOM 2245 C CA . HIS A 1 264 ? -3.816 7.879 -12.617 1.00 94.69 264 HIS A CA 1
ATOM 2246 C C . HIS A 1 264 ? -3.629 6.373 -12.452 1.00 94.69 264 HIS A C 1
ATOM 2248 O O . HIS A 1 264 ? -4.460 5.683 -11.869 1.00 94.69 264 HIS A O 1
ATOM 2254 N N . LEU A 1 265 ? -2.490 5.857 -12.919 1.00 95.31 265 LEU A N 1
ATOM 2255 C CA . LEU A 1 265 ? -2.271 4.413 -12.959 1.00 95.31 265 LEU A CA 1
ATOM 2256 C C . LEU A 1 265 ? -2.216 3.731 -11.597 1.00 95.31 265 LEU A C 1
ATOM 2258 O O . LEU A 1 265 ? -2.336 2.522 -11.566 1.00 95.31 265 LEU A O 1
ATOM 2262 N N . CYS A 1 266 ? -2.110 4.422 -10.461 1.00 94.50 266 CYS A N 1
ATOM 2263 C CA . CYS A 1 266 ? -2.378 3.741 -9.190 1.00 94.50 266 CYS A CA 1
ATOM 2264 C C . CYS A 1 266 ? -3.780 3.111 -9.206 1.00 94.50 266 CYS A C 1
ATOM 2266 O O . CYS A 1 266 ? -3.929 1.938 -8.903 1.00 94.50 266 CYS A O 1
ATOM 2268 N N . TYR A 1 267 ? -4.782 3.853 -9.659 1.00 94.25 267 TYR A N 1
ATOM 2269 C CA . TYR A 1 267 ? -6.173 3.417 -9.659 1.00 94.25 267 TYR A CA 1
ATOM 2270 C C . TYR A 1 267 ? -6.591 2.761 -10.970 1.00 94.25 267 TYR A C 1
ATOM 2272 O O . TYR A 1 267 ? -7.301 1.767 -10.951 1.00 94.25 267 TYR A O 1
ATOM 2280 N N . ALA A 1 268 ? -6.131 3.296 -12.097 1.00 94.00 268 ALA A N 1
ATOM 2281 C CA . ALA A 1 268 ? -6.669 2.937 -13.397 1.00 94.00 268 ALA A CA 1
ATOM 2282 C C . ALA A 1 268 ? -5.955 1.760 -14.067 1.00 94.00 268 ALA A C 1
ATOM 2284 O O . ALA A 1 268 ? -4.740 1.599 -13.924 1.00 94.00 268 ALA A O 1
ATOM 2285 N N . SER A 1 269 ? -6.693 1.057 -14.935 1.00 92.56 269 SER A N 1
ATOM 2286 C CA . SER A 1 269 ? -6.154 0.156 -15.967 1.00 92.56 269 SER A CA 1
ATOM 2287 C C . SER A 1 269 ? -5.299 -0.991 -15.410 1.00 92.56 269 SER A C 1
ATOM 2289 O O . SER A 1 269 ? -4.150 -1.171 -15.822 1.00 92.56 269 SER A O 1
ATOM 2291 N N . TRP A 1 270 ? -5.843 -1.753 -14.461 1.00 92.06 270 TRP A N 1
ATOM 2292 C CA . TRP A 1 270 ? -5.258 -3.018 -14.012 1.00 92.06 270 TRP A CA 1
ATOM 2293 C C . TRP A 1 270 ? -5.783 -4.155 -14.898 1.00 92.06 270 TRP A C 1
ATOM 2295 O O . TRP A 1 270 ? -6.846 -4.704 -14.639 1.00 92.06 270 TRP A O 1
ATOM 2305 N N . LYS A 1 271 ? -5.065 -4.494 -15.977 1.00 85.44 271 LYS A N 1
ATOM 2306 C CA . LYS A 1 271 ? -5.575 -5.432 -16.997 1.00 85.44 271 LYS A CA 1
ATOM 2307 C C . LYS A 1 271 ? -5.310 -6.895 -16.662 1.00 85.44 271 LYS A C 1
ATOM 2309 O O . LYS A 1 271 ? -6.074 -7.762 -17.073 1.00 85.44 271 LYS A O 1
ATOM 2314 N N . HIS A 1 272 ? -4.237 -7.170 -15.926 1.00 85.88 272 HIS A N 1
ATOM 2315 C CA . HIS A 1 272 ? -3.785 -8.531 -15.646 1.00 85.88 272 HIS A CA 1
ATOM 2316 C C . HIS A 1 272 ? -3.850 -8.857 -14.150 1.00 85.88 272 HIS A C 1
ATOM 2318 O O . HIS A 1 272 ? -2.867 -9.295 -13.556 1.00 85.88 272 HIS A O 1
ATOM 2324 N N . LEU A 1 273 ? -5.007 -8.647 -13.517 1.00 90.69 273 LEU A N 1
ATOM 2325 C CA . LEU A 1 273 ? -5.210 -9.027 -12.117 1.00 90.69 273 LEU A CA 1
ATOM 2326 C C . LEU A 1 273 ? -5.174 -10.562 -11.953 1.00 90.69 273 LEU A C 1
ATOM 2328 O O . LEU A 1 273 ? -5.861 -11.268 -12.692 1.00 90.69 273 LEU A O 1
ATOM 2332 N N . PRO A 1 274 ? -4.417 -11.100 -10.978 1.00 91.56 274 PRO A N 1
ATOM 2333 C CA . PRO A 1 274 ? -4.569 -12.488 -10.552 1.00 91.56 274 PRO A CA 1
ATOM 2334 C C . PRO A 1 274 ? -5.999 -12.763 -10.073 1.00 91.56 274 PRO A C 1
ATOM 2336 O O . PRO A 1 274 ? -6.674 -11.842 -9.615 1.00 91.56 274 PRO A O 1
ATOM 2339 N N . VAL A 1 275 ? -6.428 -14.030 -10.093 1.00 87.94 275 VAL A N 1
ATOM 2340 C CA . VAL A 1 275 ? -7.785 -14.448 -9.676 1.00 87.94 275 VAL A CA 1
ATOM 2341 C C . VAL A 1 275 ? -8.143 -13.941 -8.271 1.00 87.94 275 VAL A C 1
ATOM 2343 O O . VAL A 1 275 ? -9.217 -13.385 -8.070 1.00 87.94 275 VAL A O 1
ATOM 2346 N N . ASP A 1 276 ? -7.211 -14.034 -7.319 1.00 88.50 276 ASP A N 1
ATOM 2347 C CA . ASP A 1 276 ? -7.410 -13.567 -5.934 1.00 88.50 276 ASP A CA 1
ATOM 2348 C C . ASP A 1 276 ? -7.136 -12.060 -5.739 1.00 88.50 276 ASP A C 1
ATOM 2350 O O . ASP A 1 276 ? -7.172 -11.526 -4.617 1.00 88.50 276 ASP A O 1
ATOM 2354 N N . GLY A 1 277 ? -6.813 -11.366 -6.832 1.00 93.00 277 GLY A N 1
ATOM 2355 C CA . GLY A 1 277 ? -6.296 -10.007 -6.862 1.00 93.00 277 GLY A CA 1
ATOM 2356 C C . GLY A 1 277 ? -4.906 -9.873 -6.232 1.00 93.00 277 GLY A C 1
ATOM 2357 O O . GLY A 1 277 ? -4.362 -10.769 -5.585 1.00 93.00 277 GLY A O 1
ATOM 2358 N N . TYR A 1 278 ? -4.311 -8.692 -6.365 1.00 96.31 278 TYR A N 1
ATOM 2359 C CA . TYR A 1 278 ? -3.052 -8.393 -5.687 1.00 96.31 278 TYR A CA 1
ATOM 2360 C C . TYR A 1 278 ? -3.253 -8.177 -4.182 1.00 96.31 278 TYR A C 1
ATOM 2362 O O . TYR A 1 278 ? -4.236 -7.569 -3.745 1.00 96.31 278 TYR A O 1
ATOM 2370 N N . GLN A 1 279 ? -2.299 -8.625 -3.358 1.00 96.81 279 GLN A N 1
ATOM 2371 C CA . GLN A 1 279 ? -2.431 -8.555 -1.894 1.00 96.81 279 GLN A CA 1
ATOM 2372 C C . GLN A 1 279 ? -2.485 -7.119 -1.382 1.00 96.81 279 GLN A C 1
ATOM 2374 O O . GLN A 1 279 ? -3.146 -6.850 -0.387 1.00 96.81 279 GLN A O 1
ATOM 2379 N N . VAL A 1 280 ? -1.788 -6.206 -2.053 1.00 97.38 280 VAL A N 1
ATOM 2380 C CA . VAL A 1 280 ? -1.611 -4.814 -1.619 1.00 97.38 280 VAL A CA 1
ATOM 2381 C C . VAL A 1 280 ? -2.718 -3.868 -2.085 1.00 97.38 280 VAL A C 1
ATOM 2383 O O . VAL A 1 280 ? -2.670 -2.684 -1.754 1.00 97.38 280 VAL A O 1
ATOM 2386 N N . LEU A 1 281 ? -3.690 -4.367 -2.855 1.00 97.00 281 LEU A N 1
ATOM 2387 C CA . LEU A 1 281 ? -4.816 -3.571 -3.338 1.00 97.00 281 LEU A CA 1
ATOM 2388 C C . LEU A 1 281 ? -6.039 -3.708 -2.412 1.00 97.00 281 LEU A C 1
ATOM 2390 O O . LEU A 1 281 ? -6.307 -4.806 -1.909 1.00 97.00 281 LEU A O 1
ATOM 2394 N N . PRO A 1 282 ? -6.786 -2.615 -2.177 1.00 97.06 282 PRO A N 1
ATOM 2395 C CA . PRO A 1 282 ? -8.128 -2.667 -1.603 1.00 97.06 282 PRO A CA 1
ATOM 2396 C C . PRO A 1 282 ? -9.042 -3.645 -2.355 1.00 97.06 282 PRO A C 1
ATOM 2398 O O . PRO A 1 282 ? -8.842 -3.911 -3.539 1.00 97.06 282 PRO A O 1
ATOM 2401 N N . ARG A 1 283 ? -10.044 -4.195 -1.664 1.00 95.69 283 ARG A N 1
ATOM 2402 C CA . ARG A 1 283 ? -11.057 -5.079 -2.266 1.00 95.69 283 ARG A CA 1
ATOM 2403 C C . ARG A 1 283 ? -12.320 -4.336 -2.686 1.00 95.69 283 ARG A C 1
ATOM 2405 O O . ARG A 1 283 ? -13.059 -4.830 -3.527 1.00 95.69 283 ARG A O 1
ATOM 2412 N N . VAL A 1 284 ? -12.567 -3.167 -2.103 1.00 96.69 284 VAL A N 1
ATOM 2413 C CA . VAL A 1 284 ? -13.715 -2.310 -2.403 1.00 96.69 284 VAL A CA 1
ATOM 2414 C C . VAL A 1 284 ? -13.227 -0.878 -2.573 1.00 96.69 284 VAL A C 1
ATOM 2416 O O . VAL A 1 284 ? -12.375 -0.422 -1.811 1.00 96.69 284 VAL A O 1
ATOM 2419 N N . TYR A 1 285 ? -13.806 -0.169 -3.535 1.00 96.25 285 TYR A N 1
ATOM 2420 C CA . TYR A 1 285 ? -13.568 1.250 -3.764 1.00 96.25 285 TYR A CA 1
ATOM 2421 C C . TYR A 1 285 ? -14.893 2.006 -3.651 1.00 96.25 285 TYR A C 1
ATOM 2423 O O . TYR A 1 285 ? -15.889 1.612 -4.256 1.00 96.25 285 TYR A O 1
ATOM 2431 N N . TRP A 1 286 ? -14.922 3.063 -2.844 1.00 95.94 286 TRP A N 1
ATOM 2432 C CA . TRP A 1 286 ? -16.029 4.015 -2.785 1.00 95.94 286 TRP A CA 1
ATOM 2433 C C . TRP A 1 286 ? -15.673 5.213 -3.655 1.00 95.94 286 TRP A C 1
ATOM 2435 O O . TRP A 1 286 ? -14.853 6.049 -3.274 1.00 95.94 286 TRP A O 1
ATOM 2445 N N . CYS A 1 287 ? -16.263 5.240 -4.846 1.00 95.06 287 CYS A N 1
ATOM 2446 C CA . CYS A 1 287 ? -16.025 6.246 -5.872 1.00 95.06 287 CYS A CA 1
ATOM 2447 C C . CYS A 1 287 ? -16.946 7.458 -5.697 1.00 95.06 287 CYS A C 1
ATOM 2449 O O . CYS A 1 287 ? -18.061 7.327 -5.197 1.00 95.06 287 CYS A O 1
ATOM 2451 N N . TRP A 1 288 ? -16.488 8.626 -6.154 1.00 90.44 288 TRP A N 1
ATOM 2452 C CA . TRP A 1 288 ? -17.288 9.858 -6.164 1.00 90.44 288 TRP A CA 1
ATOM 2453 C C . TRP A 1 288 ? -18.332 9.894 -7.278 1.00 90.44 288 TRP A C 1
ATOM 2455 O O . TRP A 1 288 ? -19.374 10.521 -7.125 1.00 90.44 288 TRP A O 1
ATOM 2465 N N . ASP A 1 289 ? -18.041 9.234 -8.395 1.00 93.19 289 ASP A N 1
ATOM 2466 C CA . ASP A 1 289 ? -18.865 9.240 -9.595 1.00 93.19 289 ASP A CA 1
ATOM 2467 C C . ASP A 1 289 ? -18.703 7.928 -10.381 1.00 93.19 289 ASP A C 1
ATOM 2469 O O . ASP A 1 289 ? -17.788 7.128 -10.148 1.00 93.19 289 ASP A O 1
ATOM 2473 N N . GLU A 1 290 ? -19.616 7.702 -11.326 1.00 93.88 290 GLU A N 1
ATOM 2474 C CA . GLU A 1 290 ? -19.628 6.504 -12.169 1.00 93.88 290 GLU A CA 1
ATOM 2475 C C . GLU A 1 290 ? -18.390 6.423 -13.080 1.00 93.88 290 GLU A C 1
ATOM 2477 O O . GLU A 1 290 ? -17.869 5.337 -13.331 1.00 93.88 290 GLU A O 1
ATOM 2482 N N . GLN A 1 291 ? -17.857 7.563 -13.532 1.00 94.00 291 GLN A N 1
ATOM 2483 C CA . GLN A 1 291 ? -16.662 7.602 -14.380 1.00 94.00 291 GLN A CA 1
ATOM 2484 C C . GLN A 1 291 ? -15.422 7.071 -13.641 1.00 94.00 291 GLN A C 1
ATOM 2486 O O . GLN A 1 291 ? -14.614 6.324 -14.201 1.00 94.00 291 GLN A O 1
ATOM 2491 N N . SER A 1 292 ? -15.288 7.409 -12.362 1.00 94.56 292 SER A N 1
ATOM 2492 C CA . SER A 1 292 ? -14.251 6.903 -11.466 1.00 94.56 292 SER A CA 1
ATOM 2493 C C . SER A 1 292 ? -14.430 5.407 -11.230 1.00 94.56 292 SER A C 1
ATOM 2495 O O . SER A 1 292 ? -13.452 4.661 -11.281 1.00 94.56 292 SER A O 1
ATOM 2497 N N . THR A 1 293 ? -15.674 4.946 -11.054 1.00 93.81 293 THR A N 1
ATOM 2498 C CA . THR A 1 293 ? -15.994 3.514 -10.971 1.00 93.81 293 THR A CA 1
ATOM 2499 C C . THR A 1 293 ? -15.539 2.772 -12.220 1.00 93.81 293 THR A C 1
ATOM 2501 O O . 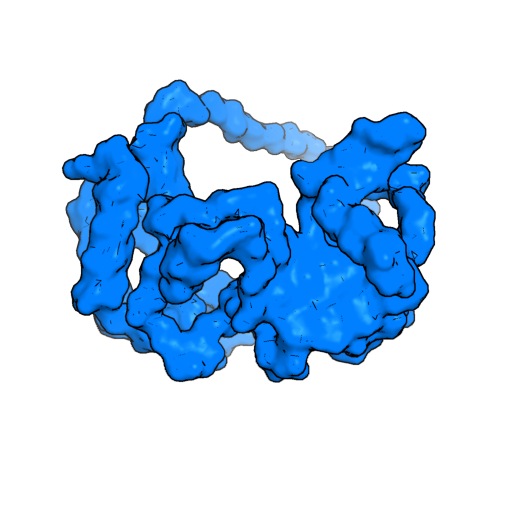THR A 1 293 ? -14.897 1.738 -12.097 1.00 93.81 293 THR A O 1
ATOM 2504 N N . GLN A 1 294 ? -15.809 3.293 -13.416 1.00 92.50 294 GLN A N 1
ATOM 2505 C CA . GLN A 1 294 ? -15.350 2.686 -14.670 1.00 92.50 294 GLN A CA 1
ATOM 2506 C C . GLN A 1 294 ? -13.825 2.715 -14.815 1.00 92.50 294 GLN A C 1
ATOM 2508 O O . GLN A 1 294 ? -13.244 1.802 -15.391 1.00 92.50 294 GLN A O 1
ATOM 2513 N N . THR A 1 295 ? -13.177 3.744 -14.269 1.00 91.62 295 THR A N 1
ATOM 2514 C CA . THR A 1 295 ? -11.723 3.917 -14.313 1.00 91.62 295 THR A CA 1
ATOM 2515 C C . THR A 1 295 ? -10.977 2.922 -13.424 1.00 91.62 295 THR A C 1
ATOM 2517 O O . THR A 1 295 ? -9.927 2.427 -13.831 1.00 91.62 295 THR A O 1
ATOM 2520 N N . ILE A 1 296 ? -11.489 2.662 -12.218 1.00 89.12 296 ILE A N 1
ATOM 2521 C CA . ILE A 1 296 ? -10.861 1.803 -11.197 1.00 89.12 296 ILE A CA 1
ATOM 2522 C C . ILE A 1 296 ? -11.011 0.300 -11.508 1.00 89.12 296 ILE A C 1
ATOM 2524 O O . ILE A 1 296 ? -10.317 -0.513 -10.897 1.00 89.12 296 ILE A O 1
ATOM 2528 N N . ARG A 1 297 ? -11.895 -0.062 -12.448 1.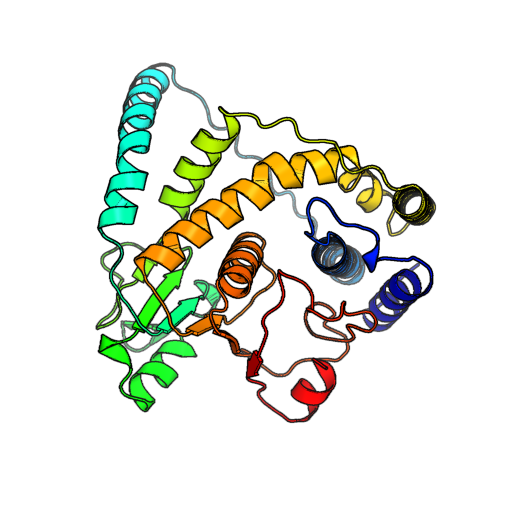00 65.44 297 ARG A N 1
ATOM 2529 C CA . ARG A 1 297 ? -12.136 -1.450 -12.874 1.00 65.44 297 ARG A CA 1
ATOM 2530 C C . ARG A 1 297 ? -10.888 -2.141 -13.427 1.00 65.44 297 ARG A C 1
ATOM 2532 O O . ARG A 1 297 ? -10.094 -1.498 -14.157 1.00 65.44 297 ARG A O 1
#

pLDDT: mean 86.52, std 16.33, range [29.47, 98.56]

Solvent-accessible surface area (backbone atoms only — not comparable to full-atom values): 17050 Å² total; per-residue (Å²): 132,78,73,49,58,67,49,51,48,51,53,54,52,49,52,56,72,76,39,74,52,82,75,42,50,55,98,85,46,68,48,43,70,60,51,52,44,52,48,51,54,54,50,46,44,60,54,76,46,74,86,67,84,73,81,82,71,81,81,81,80,82,84,60,84,75,53,58,60,58,50,54,56,51,53,58,56,46,66,56,46,39,62,56,50,58,72,67,49,60,75,28,44,36,38,37,34,55,51,65,89,52,46,44,80,55,96,96,39,65,40,40,78,62,59,49,60,52,32,61,78,67,69,34,45,90,39,33,30,36,49,30,65,67,93,69,59,82,86,70,63,55,82,82,42,55,77,43,67,49,55,68,44,47,54,48,49,45,56,56,48,60,74,61,70,72,84,68,87,68,50,81,54,73,70,57,52,52,52,39,51,53,35,43,73,34,84,94,32,38,84,53,31,80,70,60,38,51,67,49,48,30,52,43,39,60,67,42,49,52,50,46,21,51,52,35,37,53,51,44,70,49,23,55,42,57,32,38,41,27,53,71,54,92,44,73,68,48,19,28,40,34,29,24,32,53,75,66,72,29,46,34,33,32,40,56,86,57,79,51,53,75,66,44,59,83,55,14,74,64,85,78,66,53,96,88,49,61,55,51,51,67,80,40,75,47,58,79,44,70,67,25,50,66,25,54,79

Mean predicted aligned error: 7.4 Å

Radius of gyration: 20.94 Å; Cα contacts (8 Å, |Δi|>4): 380; chains: 1; bounding box: 54×45×52 Å

Nearest PDB structures (foldseek):
  8ju8-assembly1_A  TM=4.950E-01  e=7.741E-01  synthetic construct
  8kc8-assembly1_A  TM=2.225E-01  e=6.559E-01  synthetic construct
  8usx-assembly1_B  TM=2.096E-01  e=9.137E-01  Homo sapiens
  8usx-assembly1_D  TM=1.952E-01  e=9.656E-01  Homo sapiens